Protein AF-A0A291W520-F1 (afdb_monomer)

pLDDT: mean 80.81, std 19.98, range [29.89, 98.12]

Organism: NCBI:txid67267

Solvent-accessible surface area (backbone atoms only — not comparable to full-atom values): 21651 Å² total; per-residue (Å²): 134,84,79,56,71,36,41,58,68,48,49,16,62,34,46,68,46,97,51,36,65,78,48,73,72,43,90,88,46,75,73,56,52,98,87,61,32,30,52,46,67,58,49,50,53,46,35,54,73,79,39,49,90,46,50,74,61,50,80,76,76,75,78,84,77,91,84,83,86,90,83,79,94,77,86,82,80,87,86,88,87,86,82,86,84,86,81,96,81,86,78,65,62,39,36,46,64,55,49,12,63,66,48,69,46,57,57,63,52,47,54,52,42,68,67,36,60,65,38,64,46,100,84,69,46,74,77,35,70,49,46,74,73,57,79,44,97,75,24,29,38,48,69,55,50,49,55,46,34,47,72,78,33,43,57,53,33,14,69,51,71,72,44,77,58,68,50,66,32,72,80,78,89,76,60,54,78,40,75,34,44,56,47,55,48,14,33,54,51,19,21,28,74,71,56,44,62,37,52,47,70,57,38,52,51,31,49,80,67,68,71,46,79,78,61,75,43,44,55,84,71,83,54,84,79,82,45,89,49,59,20,30,30,45,44,56,55,51,47,50,62,51,48,50,55,55,49,57,64,50,67,71,39,78,55,74,76,47,72,66,59,51,54,49,44,72,76,49,78,56,72,38,41,68,68,54,51,18,44,51,44,5,61,75,68,74,48,76,54,51,52,68,72,58,52,53,50,32,40,77,72,65,63,34,60,79,64,75,42,45,57,84,69,84,54,85,79,80,43,91,49,60,22,29,46,63,78,59,45,43,70,54,57,42,48,81,70,72,61,68,74,58,59,84,75,64,85,90,83,82,82,82,82,84,88,131

Secondary structure (DSSP, 8-state):
----EE-HHHHHHHHT-S-THHHHTSTTPPPP-TTS-EEHHHHHHHHHHH-GGGPSPPP---------------PPP-------------SSEEEHHHHHHHTT--THHHHHHHT---EE-TTS-EEEPPPPPPSBTTEEEHHHHHHHHHHH-HHHHHHHHT-----SSPPPP--TT-EEEHHHHHHHHHHHHHSSPPPHHHHHHHHHTT-SPPPSB-TT---SS--SS-EEEHHHHHHHHHHHHHHHHHHTS-PPPPHHHHHHHHH--S-EEHHHHHHHHHHHHTSSPPPHHHHHHHHHTTSSPPPSB-TT-SPSSP-SS-EE-HHHHHHHHTS--SSHHHHTTS----------

Nearest PDB structures (foldseek):
  8glv-assembly1_HM  TM=2.916E-01  e=2.076E+00  Chlamydomonas reinhardtii

Structure (mmCIF, N/CA/C/O backbone):
data_AF-A0A291W520-F1
#
_entry.id   AF-A0A291W520-F1
#
loop_
_atom_site.group_PDB
_atom_site.id
_atom_site.type_symbol
_atom_site.label_atom_id
_atom_site.label_alt_id
_atom_site.label_comp_id
_atom_site.label_asym_id
_atom_site.label_entity_id
_atom_site.label_seq_id
_atom_site.pdbx_PDB_ins_code
_atom_site.Cartn_x
_atom_site.Cartn_y
_atom_site.Cartn_z
_atom_site.occupancy
_atom_site.B_iso_or_equiv
_atom_site.auth_seq_id
_atom_site.auth_comp_id
_atom_site.auth_asym_id
_atom_site.auth_atom_id
_atom_site.pdbx_PDB_model_num
ATOM 1 N N . MET A 1 1 ? -18.492 -29.878 40.168 1.00 50.78 1 MET A N 1
ATOM 2 C CA . MET A 1 1 ? -17.731 -29.430 38.982 1.00 50.78 1 MET A CA 1
ATOM 3 C C . MET A 1 1 ? -16.745 -28.371 39.440 1.00 50.78 1 MET A C 1
ATOM 5 O O . MET A 1 1 ? -17.173 -27.315 39.887 1.00 50.78 1 MET A O 1
ATOM 9 N N . THR A 1 2 ? -15.452 -28.677 39.443 1.00 60.78 2 THR A N 1
ATOM 10 C CA . THR A 1 2 ? -14.408 -27.764 39.926 1.00 60.78 2 THR A CA 1
ATOM 11 C C . THR A 1 2 ? -14.244 -26.633 38.913 1.00 60.78 2 THR A C 1
ATOM 13 O O . THR A 1 2 ? -13.836 -26.878 37.779 1.00 60.78 2 THR A O 1
ATOM 16 N N . ARG A 1 3 ? -14.634 -25.408 39.284 1.00 82.38 3 ARG A N 1
ATOM 17 C CA . ARG A 1 3 ? -14.476 -24.224 38.429 1.00 82.38 3 ARG A CA 1
ATOM 18 C C . ARG A 1 3 ? -12.990 -23.974 38.211 1.00 82.38 3 ARG A C 1
ATOM 20 O O . ARG A 1 3 ? -12.241 -23.796 39.169 1.00 82.38 3 ARG A O 1
ATOM 27 N N . ARG A 1 4 ? -12.563 -24.013 36.953 1.00 93.06 4 ARG A N 1
ATOM 28 C CA . ARG A 1 4 ? -11.167 -23.803 36.580 1.00 93.06 4 ARG A CA 1
ATOM 29 C C . ARG A 1 4 ? -10.811 -22.331 36.790 1.00 93.06 4 ARG A C 1
ATOM 31 O O . ARG A 1 4 ? -11.518 -21.459 36.288 1.00 93.06 4 ARG A O 1
ATOM 38 N N . ARG A 1 5 ? -9.731 -22.066 37.526 1.00 95.25 5 ARG A N 1
ATOM 39 C CA . ARG A 1 5 ? -9.277 -20.712 37.875 1.00 95.25 5 ARG A CA 1
ATOM 40 C C . ARG A 1 5 ? -8.042 -20.308 37.075 1.00 95.25 5 ARG A C 1
ATOM 42 O O . ARG A 1 5 ? -7.268 -21.172 36.663 1.00 95.25 5 ARG A O 1
ATOM 49 N N . ILE A 1 6 ? -7.878 -19.009 36.841 1.00 96.06 6 ILE A N 1
ATOM 50 C CA . ILE A 1 6 ? -6.747 -18.432 36.109 1.00 96.06 6 ILE A CA 1
ATOM 51 C C . ILE A 1 6 ? -6.318 -17.114 36.745 1.00 96.06 6 ILE A C 1
ATOM 53 O O . ILE A 1 6 ? -7.158 -16.323 37.158 1.00 96.06 6 ILE A O 1
ATOM 57 N N . ASP A 1 7 ? -5.016 -16.876 36.828 1.00 96.06 7 ASP A N 1
ATOM 58 C CA . ASP A 1 7 ? -4.437 -15.628 37.320 1.00 96.06 7 ASP A CA 1
ATOM 59 C C . ASP A 1 7 ? -4.137 -14.660 36.156 1.00 96.06 7 ASP A C 1
ATOM 61 O O . ASP A 1 7 ? -4.384 -14.948 34.979 1.00 96.06 7 ASP A O 1
ATOM 65 N N . ARG A 1 8 ? -3.562 -13.487 36.454 1.00 95.19 8 ARG A N 1
ATOM 66 C CA . ARG A 1 8 ? -3.188 -12.512 35.411 1.00 95.19 8 ARG A CA 1
ATOM 67 C C . ARG A 1 8 ? -2.183 -13.084 34.410 1.00 95.19 8 ARG A C 1
ATOM 69 O O . ARG A 1 8 ? -2.282 -12.793 33.216 1.00 95.19 8 ARG A O 1
ATOM 76 N N . ALA A 1 9 ? -1.215 -13.878 34.871 1.00 93.81 9 ALA A N 1
ATOM 77 C CA . ALA A 1 9 ? -0.228 -14.496 33.990 1.00 93.81 9 ALA A CA 1
ATOM 78 C C . ALA A 1 9 ? -0.890 -15.508 33.044 1.00 93.81 9 ALA A C 1
ATOM 80 O O . ALA A 1 9 ? -0.601 -15.521 31.845 1.00 93.81 9 ALA A O 1
ATOM 81 N N . GLY A 1 10 ? -1.844 -16.282 33.552 1.00 95.38 10 GLY A N 1
ATOM 82 C CA . GLY A 1 10 ? -2.656 -17.202 32.781 1.00 95.38 10 GLY A CA 1
ATOM 83 C C . GLY A 1 10 ? -3.532 -16.488 31.753 1.00 95.38 10 GLY A C 1
ATOM 84 O O . GLY A 1 10 ? -3.528 -16.899 30.597 1.00 95.38 10 GLY A O 1
ATOM 85 N N . ILE A 1 11 ? -4.212 -15.386 32.099 1.00 94.69 11 ILE A N 1
ATOM 86 C CA . ILE A 1 11 ? -4.995 -14.583 31.134 1.00 94.69 11 ILE A CA 1
ATOM 87 C C . ILE A 1 11 ? -4.081 -14.080 30.010 1.00 94.69 11 ILE A C 1
ATOM 89 O O . ILE A 1 11 ? -4.398 -14.210 28.824 1.00 94.69 11 ILE A O 1
ATOM 93 N N . LYS A 1 12 ? -2.901 -13.564 30.375 1.00 95.38 12 LYS A N 1
ATOM 94 C CA . LYS A 1 12 ? -1.886 -13.113 29.420 1.00 95.38 12 LYS A CA 1
ATOM 95 C C . LYS A 1 12 ? -1.471 -14.229 28.459 1.00 95.38 12 LYS A C 1
ATOM 97 O O . LYS A 1 12 ? -1.464 -14.024 27.245 1.00 95.38 12 LYS A O 1
ATOM 102 N N . ALA A 1 13 ? -1.136 -15.401 28.992 1.00 93.38 13 ALA A N 1
ATOM 103 C CA . ALA A 1 13 ? -0.706 -16.550 28.203 1.00 93.38 13 ALA A CA 1
ATOM 104 C C . ALA A 1 13 ? -1.836 -17.090 27.309 1.00 93.38 13 ALA A C 1
ATOM 106 O O . ALA A 1 13 ? -1.622 -17.316 26.115 1.00 93.38 13 ALA A O 1
ATOM 107 N N . ARG A 1 14 ? -3.041 -17.229 27.872 1.00 94.50 14 ARG A N 1
ATOM 108 C CA . ARG A 1 14 ? -4.229 -17.789 27.221 1.00 94.50 14 ARG A CA 1
ATOM 1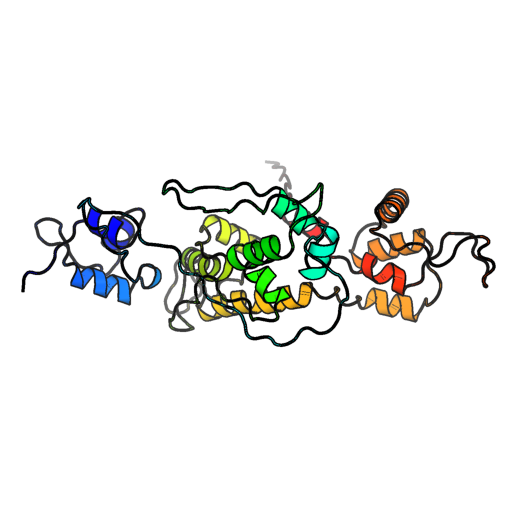09 C C . ARG A 1 14 ? -4.689 -16.949 26.034 1.00 94.50 14 ARG A C 1
ATOM 111 O O . ARG A 1 14 ? -4.958 -17.514 24.983 1.00 94.50 14 ARG A O 1
ATOM 118 N N . TYR A 1 15 ? -4.722 -15.623 26.150 1.00 93.81 15 TYR A N 1
ATOM 119 C CA . TYR A 1 15 ? -5.206 -14.754 25.064 1.00 93.81 15 TYR A CA 1
ATOM 120 C C . TYR A 1 15 ? -4.089 -14.052 24.289 1.00 93.81 15 TYR A C 1
ATOM 122 O O . TYR A 1 15 ? -4.347 -13.323 23.336 1.00 93.81 15 TYR A O 1
ATOM 130 N N . GLY A 1 16 ? -2.824 -14.272 24.659 1.00 91.06 16 GLY A N 1
ATOM 131 C CA . GLY A 1 16 ? -1.686 -13.709 23.938 1.00 91.06 16 GLY A CA 1
ATOM 132 C C . GLY A 1 16 ? -1.575 -12.189 24.019 1.00 91.06 16 GLY A C 1
ATOM 133 O O . GLY A 1 16 ? -0.997 -11.580 23.118 1.00 91.06 16 GLY A O 1
ATOM 134 N N . VAL A 1 17 ? -2.130 -11.580 25.068 1.00 92.06 17 VAL A N 1
ATOM 135 C CA . VAL A 1 17 ? -2.028 -10.137 25.312 1.00 92.06 17 VAL A CA 1
ATOM 136 C C . VAL A 1 17 ? -0.672 -9.777 25.914 1.00 92.06 17 VAL A C 1
ATOM 138 O O . VAL A 1 17 ? 0.014 -10.607 26.508 1.00 92.06 17 VAL A O 1
ATOM 141 N N . LYS A 1 18 ? -0.246 -8.520 25.760 1.00 88.56 18 LYS A N 1
ATOM 142 C CA . LYS A 1 18 ? 1.013 -8.039 26.357 1.00 88.56 18 LYS A CA 1
ATOM 143 C C . LYS A 1 18 ? 0.908 -7.935 27.884 1.00 88.56 18 LYS A C 1
ATOM 145 O O . LYS A 1 18 ? 1.872 -8.248 28.589 1.00 88.56 18 LYS A O 1
ATOM 150 N N . ASP A 1 19 ? -0.264 -7.530 28.363 1.00 90.69 19 ASP A N 1
ATOM 151 C CA . ASP A 1 19 ? -0.600 -7.308 29.767 1.00 90.69 19 ASP A CA 1
ATOM 152 C C . ASP A 1 19 ? -2.080 -7.659 29.991 1.00 90.69 19 ASP A C 1
ATOM 154 O O . ASP A 1 19 ? -2.941 -7.213 29.231 1.00 90.69 19 ASP A O 1
ATOM 158 N N . ALA A 1 20 ? -2.376 -8.451 31.025 1.00 91.38 20 ALA A N 1
ATOM 159 C CA . ALA A 1 20 ? -3.745 -8.805 31.399 1.00 91.38 20 ALA A CA 1
ATOM 160 C C . ALA A 1 20 ? -4.551 -7.594 31.898 1.00 91.38 20 ALA A C 1
ATOM 162 O O . ALA A 1 20 ? -5.776 -7.597 31.801 1.00 91.38 20 ALA A O 1
ATOM 163 N N . SER A 1 21 ? -3.879 -6.525 32.343 1.00 89.06 21 SER A N 1
ATOM 164 C CA . SER A 1 21 ? -4.522 -5.262 32.729 1.00 89.06 21 SER A CA 1
ATOM 165 C C . SER A 1 21 ? -5.318 -4.629 31.586 1.00 89.06 21 SER A C 1
ATOM 167 O O . SER A 1 21 ? -6.262 -3.885 31.845 1.00 89.06 21 SER A O 1
ATOM 169 N N . ALA A 1 22 ? -4.977 -4.952 30.330 1.00 83.06 22 ALA A N 1
ATOM 170 C CA . ALA A 1 22 ? -5.739 -4.540 29.152 1.00 83.06 22 ALA A CA 1
ATOM 171 C C . ALA A 1 22 ? -7.168 -5.106 29.142 1.00 83.06 22 ALA A C 1
ATOM 173 O O . ALA A 1 22 ? -8.028 -4.557 28.462 1.00 83.06 22 ALA A O 1
ATOM 174 N N . PHE A 1 23 ? -7.414 -6.197 29.872 1.00 92.00 23 PHE A N 1
ATOM 175 C CA . PHE A 1 23 ? -8.735 -6.795 30.043 1.00 92.00 23 PHE A CA 1
ATOM 176 C C . PHE A 1 23 ? -9.322 -6.454 31.411 1.00 92.00 23 PHE A C 1
ATOM 178 O O . PHE A 1 23 ? -10.430 -5.938 31.481 1.00 92.00 23 PHE A O 1
ATOM 185 N N . THR A 1 24 ? -8.563 -6.655 32.493 1.00 92.06 24 THR A N 1
ATOM 186 C CA . THR A 1 24 ? -9.103 -6.584 33.863 1.00 92.06 24 THR A CA 1
ATOM 187 C C . THR A 1 24 ? -9.539 -5.187 34.312 1.00 92.06 24 THR A C 1
ATOM 189 O O . THR A 1 24 ? -10.145 -5.061 35.368 1.00 92.06 24 THR A O 1
ATOM 192 N N . ARG A 1 25 ? -9.189 -4.129 33.570 1.00 89.06 25 ARG A N 1
ATOM 193 C CA . ARG A 1 25 ? -9.607 -2.742 33.854 1.00 89.06 25 ARG A CA 1
ATOM 194 C C . ARG A 1 25 ? -10.809 -2.285 33.028 1.00 89.06 25 ARG A C 1
ATOM 196 O O . ARG A 1 25 ? -11.257 -1.156 33.197 1.00 89.06 25 ARG A O 1
ATOM 203 N N . LEU A 1 26 ? -11.286 -3.114 32.103 1.00 87.50 26 LEU A N 1
ATOM 204 C CA . LEU A 1 26 ? -12.402 -2.758 31.238 1.00 87.50 26 LEU A CA 1
ATOM 205 C C . LEU A 1 26 ? -13.736 -2.938 31.961 1.00 87.50 26 LEU A C 1
ATOM 207 O O . LEU A 1 26 ? -13.893 -3.807 32.819 1.00 87.50 26 LEU A O 1
ATOM 211 N N . VAL A 1 27 ? -14.706 -2.113 31.568 1.00 80.38 27 VAL A N 1
ATOM 212 C CA . VAL A 1 27 ? -16.075 -2.177 32.084 1.00 80.38 27 VAL A CA 1
ATOM 213 C C . VAL A 1 27 ? -16.643 -3.579 31.841 1.00 80.38 27 VAL A C 1
ATOM 215 O O . VAL A 1 27 ? -16.470 -4.157 30.765 1.00 80.38 27 VAL A O 1
ATOM 218 N N . ASN A 1 28 ? -17.314 -4.124 32.857 1.00 90.25 28 ASN A N 1
ATOM 219 C CA . ASN A 1 28 ? -17.926 -5.457 32.865 1.00 90.25 28 ASN A CA 1
ATOM 220 C C . ASN A 1 28 ? -16.955 -6.643 32.760 1.00 90.25 28 ASN A C 1
ATOM 222 O O . ASN A 1 28 ? -17.416 -7.766 32.551 1.00 90.25 28 ASN A O 1
ATOM 226 N N . PHE A 1 29 ? -15.638 -6.444 32.894 1.00 93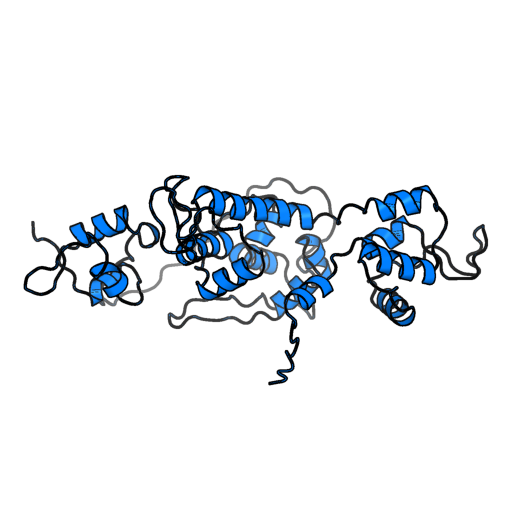.50 29 PHE A N 1
ATOM 227 C CA . PHE A 1 29 ? -14.737 -7.587 33.043 1.00 93.50 29 PHE A CA 1
ATOM 228 C C . PHE A 1 29 ? -15.084 -8.359 34.334 1.00 93.50 29 PHE A C 1
ATOM 230 O O . PHE A 1 29 ? -15.340 -7.713 35.354 1.00 93.50 29 PHE A O 1
ATOM 237 N N . PRO A 1 30 ? -15.109 -9.709 34.326 1.00 95.31 30 PRO A N 1
ATOM 238 C CA . PRO A 1 30 ? -15.451 -10.492 35.510 1.00 95.31 30 PRO A CA 1
ATOM 239 C C . PRO A 1 30 ? -14.596 -10.107 36.723 1.00 95.31 30 PRO A C 1
ATOM 241 O O . PRO A 1 30 ? -13.375 -9.964 36.614 1.00 95.31 30 PRO A O 1
ATOM 244 N N . ALA A 1 31 ? -15.230 -9.955 37.885 1.00 92.69 31 ALA A N 1
ATOM 245 C CA . ALA A 1 31 ? -14.508 -9.719 39.130 1.00 92.69 31 ALA A CA 1
ATOM 246 C C . ALA A 1 31 ? -13.626 -10.931 39.468 1.00 92.69 31 ALA A C 1
ATOM 248 O O . ALA A 1 31 ? -14.012 -12.077 39.218 1.00 92.69 31 ALA A O 1
ATOM 249 N N . SER A 1 32 ? -12.438 -10.677 40.020 1.00 94.38 32 SER A N 1
ATOM 250 C CA . SER A 1 32 ? -11.643 -11.746 40.624 1.00 94.38 32 SER A CA 1
ATOM 251 C C . SER A 1 32 ? -12.284 -12.198 41.933 1.00 94.38 32 SER A C 1
ATOM 253 O O . SER A 1 32 ? -13.014 -11.435 42.568 1.00 94.38 32 SER A O 1
ATOM 255 N N . ASP A 1 33 ? -11.988 -13.422 42.349 1.00 91.81 33 ASP A N 1
ATOM 256 C CA . ASP A 1 33 ? -12.233 -13.867 43.718 1.00 91.81 33 ASP A CA 1
ATOM 257 C C . ASP A 1 33 ? -11.231 -13.240 44.711 1.00 91.81 33 ASP A C 1
ATOM 259 O O . ASP A 1 33 ? -10.396 -12.405 44.341 1.00 91.81 33 ASP A O 1
ATOM 263 N N . GLU A 1 34 ? -11.359 -13.612 45.988 1.00 86.69 34 GLU A N 1
ATOM 264 C CA . GLU A 1 34 ? -10.536 -13.103 47.096 1.00 86.69 34 GLU A CA 1
ATOM 265 C C . GLU A 1 34 ? -9.041 -13.413 46.916 1.00 86.69 34 GLU A C 1
ATOM 267 O O . GLU A 1 34 ? -8.196 -12.626 47.340 1.00 86.69 34 GLU A O 1
ATOM 272 N N . ASP A 1 35 ? -8.711 -14.493 46.201 1.00 89.31 35 ASP A N 1
ATOM 273 C CA . ASP A 1 35 ? -7.336 -14.900 45.895 1.00 89.31 35 ASP A CA 1
ATOM 274 C C . ASP A 1 35 ? -6.755 -14.164 44.670 1.00 89.31 35 ASP A C 1
ATOM 276 O O . ASP A 1 35 ? -5.621 -14.414 44.249 1.00 89.31 35 ASP A O 1
ATOM 280 N N . GLY A 1 36 ? -7.522 -13.252 44.060 1.00 91.50 36 GLY A N 1
ATOM 281 C CA . GLY A 1 36 ? -7.119 -12.541 42.848 1.00 91.50 36 GLY A CA 1
ATOM 282 C C . GLY A 1 36 ? -7.131 -13.422 41.594 1.00 91.50 36 GLY A C 1
ATOM 283 O O . GLY A 1 36 ? -6.449 -13.098 40.615 1.00 91.50 36 GLY A O 1
ATOM 284 N N . LEU A 1 37 ? -7.886 -14.523 41.610 1.00 95.75 37 LEU A N 1
ATOM 285 C CA . LEU A 1 37 ? -8.069 -15.437 40.489 1.00 95.75 37 LEU A CA 1
ATOM 286 C C . LEU A 1 37 ? -9.417 -15.192 39.803 1.00 95.75 37 LEU A C 1
ATOM 288 O O . LEU A 1 37 ? -10.392 -14.727 40.390 1.00 95.75 37 LEU A O 1
ATOM 292 N N . TRP A 1 38 ? -9.493 -15.527 38.520 1.00 96.56 38 TRP A N 1
ATOM 293 C CA . TRP A 1 38 ? -10.715 -15.436 37.728 1.00 96.56 38 TRP A CA 1
ATOM 294 C C . TRP A 1 38 ? -11.229 -16.818 37.356 1.00 96.56 38 TRP A C 1
ATOM 296 O O . TRP A 1 38 ? -10.457 -17.753 37.144 1.00 96.56 38 TRP A O 1
ATOM 306 N N . ASP A 1 39 ? -12.548 -16.951 37.237 1.00 96.12 39 ASP A N 1
ATOM 307 C CA . ASP A 1 39 ? -13.153 -18.130 36.620 1.00 96.12 39 ASP A CA 1
ATOM 308 C C . ASP A 1 39 ? -12.869 -18.129 35.110 1.00 96.12 39 ASP A C 1
ATOM 310 O O . ASP A 1 39 ? -13.251 -17.199 34.396 1.00 96.12 39 ASP A O 1
ATOM 314 N N . VAL A 1 40 ? -12.210 -19.180 34.611 1.00 95.88 40 VAL A N 1
ATOM 315 C CA . VAL A 1 40 ? -11.827 -19.296 33.192 1.00 95.88 40 VAL A CA 1
ATOM 316 C C . VAL A 1 40 ? -13.039 -19.211 32.272 1.00 95.88 40 VAL A C 1
ATOM 318 O O . VAL A 1 40 ? -12.954 -18.592 31.219 1.00 95.88 40 VAL A O 1
ATOM 321 N N . THR A 1 41 ? -14.168 -19.791 32.671 1.00 95.44 41 THR A N 1
ATOM 322 C CA . THR A 1 41 ? -15.398 -19.823 31.871 1.00 95.44 41 THR A CA 1
ATOM 323 C C . THR A 1 41 ? -15.987 -18.426 31.730 1.00 95.44 41 THR A C 1
ATOM 325 O O . THR A 1 41 ? -16.427 -18.048 30.648 1.00 95.44 41 THR A O 1
ATOM 328 N N . GLN A 1 42 ? -15.974 -17.641 32.811 1.00 95.94 42 GLN A N 1
ATOM 329 C CA . GLN A 1 42 ? -16.464 -16.261 32.786 1.00 95.94 42 GLN A CA 1
ATOM 330 C C . GLN A 1 42 ? -15.553 -15.358 31.955 1.00 95.94 42 GLN A C 1
ATOM 332 O O . GLN A 1 42 ? -16.049 -14.534 31.188 1.00 95.94 42 GLN A O 1
ATOM 337 N N . VAL A 1 43 ? -14.232 -15.530 32.067 1.00 96.31 43 VAL A N 1
ATOM 338 C CA . VAL A 1 43 ? -13.276 -14.777 31.245 1.00 96.31 43 VAL A CA 1
ATOM 339 C C . VAL A 1 43 ? -13.394 -15.177 29.774 1.00 96.31 43 VAL A C 1
ATOM 341 O O . VAL A 1 43 ? -13.435 -14.292 28.928 1.00 96.31 43 VAL A O 1
ATOM 344 N N . ASP A 1 44 ? -13.526 -16.469 29.458 1.00 95.81 44 ASP A N 1
ATOM 345 C CA . ASP A 1 44 ? -13.734 -16.958 28.089 1.00 95.81 44 ASP A CA 1
ATOM 346 C C . ASP A 1 44 ? -15.023 -16.380 27.485 1.00 95.81 44 ASP A C 1
ATOM 348 O O . ASP A 1 44 ? -14.981 -15.828 26.387 1.00 95.81 44 ASP A O 1
ATOM 352 N N . ALA A 1 45 ? -16.143 -16.429 28.215 1.00 94.44 45 ALA A N 1
ATOM 353 C CA . ALA A 1 45 ? -17.414 -15.861 27.766 1.00 94.44 45 ALA A CA 1
ATOM 354 C C . ALA A 1 45 ? -17.318 -14.344 27.538 1.00 94.44 45 ALA A C 1
ATOM 356 O O . ALA A 1 45 ? -17.792 -13.833 26.522 1.00 94.44 45 ALA A O 1
ATOM 357 N N . TRP A 1 46 ? -16.660 -13.620 28.450 1.00 96.12 46 TRP A N 1
ATOM 358 C CA . TRP A 1 46 ? -16.446 -12.185 28.298 1.00 96.12 46 TRP A CA 1
ATOM 359 C C . TRP A 1 46 ? -15.539 -11.868 27.103 1.00 96.12 46 TRP A C 1
ATOM 361 O O . TRP A 1 46 ? -15.860 -10.976 26.322 1.00 96.12 46 TRP A O 1
ATOM 371 N N . VAL A 1 47 ? -14.440 -12.606 26.905 1.00 95.94 47 VAL A N 1
ATOM 372 C CA . VAL A 1 47 ? -13.542 -12.402 25.756 1.00 95.94 47 VAL A CA 1
ATOM 373 C C . VAL A 1 47 ? -14.267 -12.718 24.452 1.00 95.94 47 VAL A C 1
ATOM 375 O O . VAL A 1 47 ? -14.147 -11.957 23.497 1.00 95.94 47 VAL A O 1
ATOM 378 N N . GLN A 1 48 ? -15.065 -13.782 24.409 1.00 93.00 48 GLN A N 1
ATOM 379 C CA . GLN A 1 48 ? -15.854 -14.131 23.232 1.00 93.00 48 GLN A CA 1
ATOM 380 C C . GLN A 1 48 ? -16.871 -13.035 22.874 1.00 93.00 48 GLN A C 1
ATOM 382 O O . GLN A 1 48 ? -17.025 -12.719 21.697 1.00 93.00 48 GLN A O 1
ATOM 387 N N . ALA A 1 49 ? -17.528 -12.435 23.873 1.00 88.25 49 ALA A N 1
ATOM 388 C CA . ALA A 1 49 ? -18.529 -11.390 23.661 1.00 88.25 49 ALA A CA 1
ATOM 389 C C . ALA A 1 49 ? -17.918 -10.007 23.364 1.00 88.25 49 ALA A C 1
ATOM 391 O O . ALA A 1 49 ? -18.355 -9.319 22.448 1.00 88.25 49 ALA A O 1
ATOM 392 N N . MET A 1 50 ? -16.907 -9.593 24.132 1.00 89.12 50 MET A N 1
ATOM 393 C CA . MET A 1 50 ? -16.407 -8.210 24.149 1.00 89.12 50 MET A CA 1
ATOM 394 C C . MET A 1 50 ? -15.084 -8.026 23.399 1.00 89.12 50 MET A C 1
ATOM 396 O O . MET A 1 50 ? -14.685 -6.896 23.099 1.00 89.12 50 MET A O 1
ATOM 400 N N . ARG A 1 51 ? -14.350 -9.114 23.146 1.00 91.56 51 ARG A N 1
ATOM 401 C CA . ARG A 1 51 ? -12.991 -9.105 22.583 1.00 91.56 51 ARG A CA 1
ATOM 402 C C . ARG A 1 51 ? -12.760 -10.278 21.605 1.00 91.56 51 ARG A C 1
ATOM 404 O O . ARG A 1 51 ? -11.754 -10.987 21.729 1.00 91.56 51 ARG A O 1
ATOM 411 N N . PRO A 1 52 ? -13.639 -10.479 20.600 1.00 89.38 52 PRO A N 1
ATOM 412 C CA . PRO A 1 52 ? -13.611 -11.654 19.725 1.00 89.38 52 PRO A CA 1
ATOM 413 C C . PRO A 1 52 ? -12.308 -11.803 18.922 1.00 89.38 52 PRO A C 1
ATOM 415 O O . PRO A 1 52 ? -11.959 -12.906 18.517 1.00 89.38 52 PRO A O 1
ATOM 418 N N . GLN A 1 53 ? -11.531 -10.732 18.733 1.00 84.19 53 GLN A N 1
ATOM 419 C CA . GLN A 1 53 ? -10.214 -10.782 18.088 1.00 84.19 53 GLN A CA 1
ATOM 420 C C . GLN A 1 53 ? -9.152 -11.567 18.881 1.00 84.19 53 GLN A C 1
ATOM 422 O O . GLN A 1 53 ? -8.118 -11.926 18.318 1.00 84.19 53 GLN A O 1
ATOM 427 N N . PHE A 1 54 ? -9.384 -11.815 20.174 1.00 89.12 54 PHE A N 1
ATOM 428 C CA . PHE A 1 54 ? -8.534 -12.652 21.027 1.00 89.12 54 PHE A CA 1
ATOM 429 C C . PHE A 1 54 ? -9.095 -14.071 21.211 1.00 89.12 54 PHE A C 1
ATOM 431 O O . PHE A 1 54 ? -8.542 -14.858 21.981 1.00 89.12 54 PHE A O 1
ATOM 438 N N . TRP A 1 55 ? -10.179 -14.398 20.501 1.00 89.31 55 TRP A N 1
ATOM 439 C CA . TRP A 1 55 ? -10.793 -15.718 20.460 1.00 89.31 55 TRP A CA 1
ATOM 440 C C . TRP A 1 55 ? -10.400 -16.466 19.169 1.00 89.31 55 TRP A C 1
ATOM 442 O O . TRP A 1 55 ? -10.313 -15.838 18.111 1.00 89.31 55 TRP A O 1
ATOM 452 N N . PRO A 1 56 ? -10.198 -17.800 19.192 1.00 90.38 56 PRO A N 1
ATOM 453 C CA . PRO A 1 56 ? -10.189 -18.695 20.354 1.00 90.38 56 PRO A CA 1
ATOM 454 C C . PRO A 1 56 ? -8.933 -18.525 21.230 1.00 90.38 56 PRO A C 1
ATOM 456 O O . PRO A 1 56 ? -7.912 -18.027 20.747 1.00 90.38 56 PRO A O 1
ATOM 459 N N . PRO A 1 57 ? -8.971 -18.958 22.507 1.00 89.56 57 PRO A N 1
ATOM 460 C CA . PRO A 1 57 ? -7.798 -18.928 23.369 1.00 89.56 57 PRO A CA 1
ATOM 461 C C . PRO A 1 57 ? -6.678 -19.774 22.761 1.00 89.56 57 PRO A C 1
ATOM 463 O O . PRO A 1 57 ? -6.914 -20.797 22.109 1.00 89.56 57 PRO A O 1
ATOM 466 N N . ARG A 1 58 ? -5.431 -19.359 22.987 1.00 87.94 58 ARG A N 1
ATOM 467 C CA . ARG A 1 58 ? -4.260 -20.126 22.573 1.00 87.94 58 ARG A CA 1
ATOM 468 C C . ARG A 1 58 ? -4.311 -21.509 23.224 1.00 87.94 58 ARG A C 1
ATOM 470 O O . ARG A 1 58 ? -4.635 -21.597 24.412 1.00 87.94 58 ARG A O 1
ATOM 477 N N . PRO A 1 59 ? -3.965 -22.573 22.477 1.00 79.00 59 PRO A N 1
ATOM 478 C CA . PRO A 1 59 ? -3.833 -23.894 23.060 1.00 79.00 59 PRO A CA 1
ATOM 479 C C . PRO A 1 59 ? -2.829 -23.799 24.201 1.00 79.00 59 PRO A C 1
ATOM 481 O O . PRO A 1 59 ? -1.711 -23.308 24.028 1.00 79.00 59 PRO A O 1
ATOM 484 N N . GLU A 1 60 ? -3.281 -24.202 25.380 1.00 66.44 60 GLU A N 1
ATOM 485 C CA . GLU A 1 60 ? -2.463 -24.242 26.574 1.00 66.44 60 GLU A CA 1
ATOM 486 C C . GLU A 1 60 ? -1.284 -25.160 26.276 1.00 66.44 60 GLU A C 1
ATOM 488 O O . GLU A 1 60 ? -1.466 -26.343 25.985 1.00 66.44 60 GLU A O 1
ATOM 493 N N . ALA A 1 61 ? -0.082 -24.587 26.230 1.00 52.88 61 ALA A N 1
ATOM 494 C CA . ALA A 1 61 ? 1.119 -25.373 26.040 1.00 52.88 61 ALA A CA 1
ATOM 495 C C . ALA A 1 61 ? 1.187 -26.336 27.223 1.00 52.88 61 ALA A C 1
ATOM 497 O O . ALA A 1 61 ? 1.436 -25.905 28.348 1.00 52.88 61 ALA A O 1
ATOM 498 N N . ALA A 1 62 ? 0.884 -27.611 26.967 1.00 39.53 62 ALA A N 1
ATOM 499 C CA . ALA A 1 62 ? 0.974 -28.663 27.960 1.00 39.53 62 ALA A CA 1
ATOM 500 C C . ALA A 1 62 ? 2.356 -28.561 28.605 1.00 39.53 62 ALA A C 1
ATOM 502 O O . ALA A 1 62 ? 3.379 -28.684 27.924 1.00 39.53 62 ALA A O 1
ATOM 503 N N . ALA A 1 63 ? 2.375 -28.243 29.897 1.00 36.34 63 ALA A N 1
ATOM 504 C CA . ALA A 1 63 ? 3.597 -28.225 30.669 1.00 36.34 63 ALA A CA 1
ATOM 505 C C . ALA A 1 6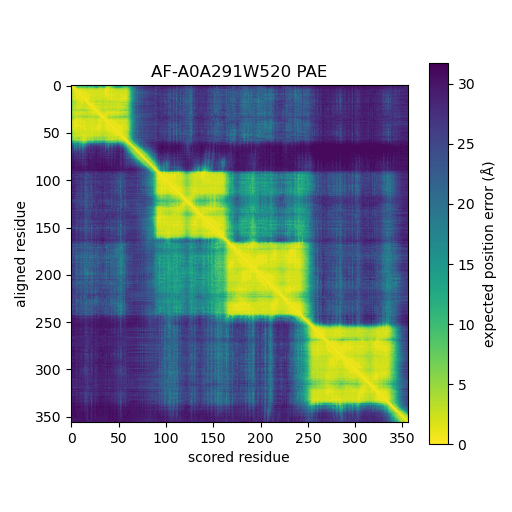3 ? 4.280 -29.590 30.496 1.00 36.34 63 ALA A C 1
ATOM 507 O O . ALA A 1 63 ? 3.667 -30.629 30.725 1.00 36.34 63 ALA A O 1
ATOM 508 N N . ALA A 1 64 ? 5.510 -29.537 29.987 1.00 41.19 64 ALA A N 1
ATOM 509 C CA . ALA A 1 64 ? 6.488 -30.604 29.823 1.00 41.19 64 ALA A CA 1
ATOM 510 C C . ALA A 1 64 ? 6.021 -32.040 30.147 1.00 41.19 64 ALA A C 1
ATOM 512 O O . ALA A 1 64 ? 6.011 -32.481 31.293 1.00 41.19 64 ALA A O 1
ATOM 513 N N . SER A 1 65 ? 5.799 -32.829 29.101 1.00 32.66 65 SER A N 1
ATOM 514 C CA . SER A 1 65 ? 6.151 -34.248 29.124 1.00 32.66 65 SER A CA 1
ATOM 515 C C . SER A 1 65 ? 6.899 -34.571 27.841 1.00 32.66 65 SER A C 1
ATOM 517 O O . SER A 1 65 ? 6.343 -34.589 26.745 1.00 32.66 65 SER A O 1
ATOM 519 N N . ALA A 1 66 ? 8.208 -34.750 27.993 1.00 37.47 66 ALA A N 1
ATOM 520 C CA . ALA A 1 66 ? 9.050 -35.370 26.993 1.00 37.47 66 ALA A CA 1
ATOM 521 C C . ALA A 1 66 ? 8.624 -36.835 26.827 1.00 37.47 66 ALA A C 1
ATOM 523 O O . ALA A 1 66 ? 8.432 -37.524 27.826 1.00 37.47 66 ALA A O 1
ATOM 524 N N . THR A 1 67 ? 8.497 -37.307 25.583 1.00 31.44 67 THR A N 1
ATOM 525 C CA . THR A 1 67 ? 9.248 -38.440 24.992 1.00 31.44 67 THR A CA 1
ATOM 526 C C . THR A 1 67 ? 8.610 -38.845 23.647 1.00 31.44 67 THR A C 1
ATOM 528 O O . THR A 1 67 ? 7.392 -38.873 23.519 1.00 31.44 67 THR A O 1
ATOM 531 N N . ALA A 1 68 ? 9.474 -39.210 22.687 1.00 30.94 68 ALA A N 1
ATOM 532 C CA . ALA A 1 68 ? 9.241 -39.986 21.453 1.00 30.94 68 ALA A CA 1
ATOM 533 C C . ALA A 1 68 ? 8.901 -39.260 20.123 1.00 30.94 68 ALA A C 1
ATOM 535 O O . ALA A 1 68 ? 7.751 -39.057 19.760 1.00 30.94 68 ALA A O 1
ATOM 536 N N . ALA A 1 69 ? 9.982 -38.963 19.383 1.00 32.41 69 ALA A N 1
ATOM 537 C CA . ALA A 1 69 ? 10.398 -39.552 18.090 1.00 32.41 69 ALA A CA 1
ATOM 538 C C . ALA A 1 69 ? 9.492 -39.511 16.820 1.00 32.41 69 ALA A C 1
ATOM 540 O O . ALA A 1 69 ? 8.269 -39.511 16.894 1.00 32.41 69 ALA A O 1
ATOM 541 N N . PRO A 1 70 ? 10.107 -39.483 15.611 1.00 35.88 70 PRO A N 1
ATOM 542 C CA . PRO A 1 70 ? 9.506 -38.939 14.393 1.00 35.88 70 PRO A CA 1
ATOM 543 C C . PRO A 1 70 ? 8.931 -40.014 13.457 1.00 35.88 70 PRO A C 1
ATOM 545 O O . PRO A 1 70 ? 9.556 -41.048 13.229 1.00 35.88 70 PRO A O 1
ATOM 548 N N . VAL A 1 71 ? 7.794 -39.728 12.811 1.00 32.62 71 VAL A N 1
ATOM 549 C CA . VAL A 1 71 ? 7.226 -40.595 11.765 1.00 32.62 71 VAL A CA 1
ATOM 550 C C . VAL A 1 71 ? 7.132 -39.868 10.422 1.00 32.62 71 VAL A C 1
ATOM 552 O O . VAL A 1 71 ? 6.385 -38.915 10.234 1.00 32.62 71 VAL A O 1
ATOM 555 N N . ALA A 1 72 ? 7.966 -40.377 9.517 1.00 33.28 72 ALA A N 1
ATOM 556 C CA . ALA A 1 72 ? 7.786 -40.622 8.089 1.00 33.28 72 ALA A CA 1
ATOM 557 C C . ALA A 1 72 ? 7.062 -39.601 7.185 1.00 33.28 72 ALA A C 1
ATOM 559 O O . ALA A 1 72 ? 5.869 -39.326 7.258 1.00 33.28 72 ALA A O 1
ATOM 560 N N . LYS A 1 73 ? 7.833 -39.205 6.166 1.00 37.56 73 LYS A N 1
ATOM 561 C CA . LYS A 1 73 ? 7.424 -38.664 4.867 1.00 37.56 73 LYS A CA 1
ATOM 562 C C . LYS A 1 73 ? 6.249 -39.445 4.257 1.00 37.56 73 LYS A C 1
ATOM 564 O O . LYS A 1 73 ? 6.406 -40.616 3.922 1.00 37.56 73 LYS A O 1
ATOM 569 N N . ALA A 1 74 ? 5.163 -38.747 3.933 1.00 33.28 74 ALA A N 1
ATOM 570 C CA . ALA A 1 74 ? 4.174 -39.204 2.960 1.00 33.28 74 ALA A CA 1
ATOM 571 C C . ALA A 1 74 ? 3.982 -38.139 1.867 1.00 33.28 74 ALA A C 1
ATOM 573 O O . ALA A 1 74 ? 3.551 -37.016 2.118 1.00 33.28 74 ALA A O 1
ATOM 574 N N . LYS A 1 75 ? 4.352 -38.504 0.633 1.00 35.19 75 LYS A N 1
ATOM 575 C CA . LYS A 1 75 ? 4.015 -37.783 -0.604 1.00 35.19 75 LYS A CA 1
ATOM 576 C C . LYS A 1 75 ? 2.509 -37.904 -0.869 1.00 35.19 75 LYS A C 1
ATOM 578 O O . LYS A 1 75 ? 2.017 -39.030 -0.841 1.00 35.19 75 LYS A O 1
ATOM 583 N N . PRO A 1 76 ? 1.840 -36.850 -1.360 1.00 34.88 76 PRO A N 1
ATOM 584 C CA . PRO A 1 76 ? 0.682 -37.020 -2.221 1.00 34.88 76 PRO A CA 1
ATOM 585 C C . PRO A 1 76 ? 1.063 -36.874 -3.700 1.00 34.88 76 PRO A C 1
ATOM 587 O O . PRO A 1 76 ? 1.855 -36.020 -4.109 1.00 34.88 76 PRO A O 1
ATOM 590 N N . LYS A 1 77 ? 0.480 -37.780 -4.485 1.00 34.22 77 LYS A N 1
ATOM 591 C CA . LYS A 1 77 ? 0.469 -37.875 -5.948 1.00 34.22 77 LYS A CA 1
ATOM 592 C C . LYS A 1 77 ? -0.210 -36.649 -6.596 1.00 34.22 77 LYS A C 1
ATOM 594 O O . LYS A 1 77 ? -1.100 -36.044 -6.013 1.00 34.22 77 LYS A O 1
ATOM 599 N N . LYS A 1 78 ? 0.218 -36.369 -7.839 1.00 33.41 78 LYS A N 1
ATOM 600 C CA . LYS A 1 78 ? -0.474 -35.660 -8.948 1.00 33.41 78 LYS A CA 1
ATOM 601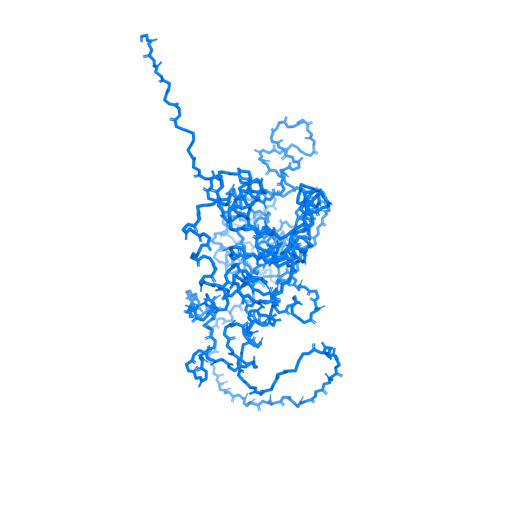 C C . LYS A 1 78 ? -2.005 -35.833 -8.927 1.00 33.41 78 LYS A C 1
ATOM 603 O O . LYS A 1 78 ? -2.462 -36.883 -8.505 1.00 33.41 78 LYS A O 1
ATOM 608 N N . ALA A 1 79 ? -2.846 -35.030 -9.569 1.00 29.89 79 ALA A N 1
ATOM 609 C CA . ALA A 1 79 ? -2.839 -33.719 -10.223 1.00 29.89 79 ALA A CA 1
ATOM 610 C C . ALA A 1 79 ? -4.271 -33.590 -10.786 1.00 29.89 79 ALA A C 1
ATOM 612 O O . ALA A 1 79 ? -4.805 -34.589 -11.266 1.00 29.89 79 ALA A O 1
ATOM 613 N N . ALA A 1 80 ? -4.865 -32.400 -10.798 1.00 32.75 80 ALA A N 1
ATOM 614 C CA . ALA A 1 80 ? -5.973 -32.100 -11.701 1.00 32.75 80 ALA A CA 1
ATOM 615 C C . ALA A 1 80 ? -5.773 -30.693 -12.269 1.00 32.75 80 ALA A C 1
ATOM 617 O O . ALA A 1 80 ? -5.432 -29.754 -11.553 1.00 32.75 80 ALA A O 1
ATOM 618 N N . THR A 1 81 ? -5.894 -30.619 -13.588 1.00 30.92 81 THR A N 1
ATOM 619 C CA . THR A 1 81 ? -5.470 -29.538 -14.475 1.00 30.92 81 THR A CA 1
ATOM 620 C C . THR A 1 81 ? -6.703 -28.853 -15.054 1.00 30.92 81 THR A C 1
ATOM 622 O O . THR A 1 81 ? -7.560 -29.553 -15.579 1.00 30.92 81 THR A O 1
ATOM 625 N N . ALA A 1 82 ? -6.745 -27.519 -15.048 1.00 34.44 82 ALA A N 1
ATOM 626 C CA . ALA A 1 82 ? -7.388 -26.651 -16.051 1.00 34.44 82 ALA A CA 1
ATOM 627 C C . ALA A 1 82 ? -7.113 -25.186 -15.657 1.00 34.44 82 ALA A C 1
ATOM 629 O O . ALA A 1 82 ? -7.138 -24.880 -14.475 1.00 34.44 82 ALA A O 1
ATOM 630 N N . LYS A 1 83 ? -6.854 -24.211 -16.529 1.00 32.66 83 LYS A N 1
ATOM 631 C CA . LYS A 1 83 ? -6.539 -24.141 -17.965 1.00 32.66 83 LYS A CA 1
ATOM 632 C C . LYS A 1 83 ? -5.896 -22.754 -18.131 1.00 32.66 83 LYS A C 1
ATOM 634 O O . LYS A 1 83 ? -6.515 -21.763 -17.759 1.00 32.66 83 LYS A O 1
ATOM 639 N N . SER A 1 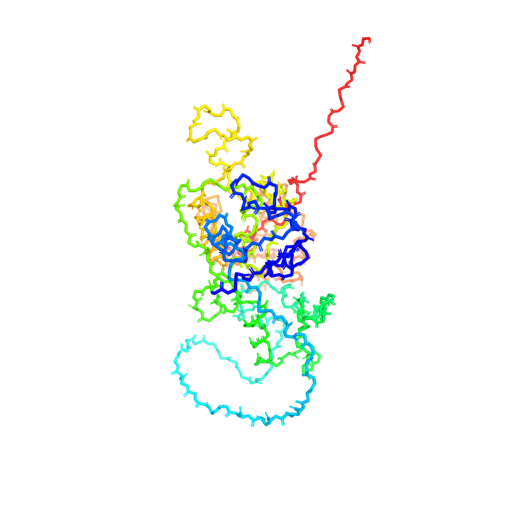84 ? -4.669 -22.680 -18.640 1.00 33.47 84 SER A N 1
ATOM 640 C CA . SER A 1 84 ? -4.010 -21.415 -18.974 1.00 33.47 84 SER A CA 1
ATOM 641 C C . SER A 1 84 ? -4.215 -21.091 -20.452 1.00 33.47 84 SER A C 1
ATOM 643 O O . SER A 1 84 ? -4.043 -21.946 -21.321 1.00 33.47 84 SER A O 1
ATOM 645 N N . SER A 1 85 ? -4.555 -19.838 -20.740 1.00 35.50 85 SER A N 1
ATOM 646 C CA . SER A 1 85 ? -4.457 -19.252 -22.072 1.00 35.50 85 SER A CA 1
ATOM 647 C C . SER A 1 85 ? -3.112 -18.532 -22.215 1.00 35.50 85 SER A C 1
ATOM 649 O O . SER A 1 85 ? -2.875 -17.518 -21.566 1.00 35.50 85 SER A O 1
ATOM 651 N N . GLY A 1 86 ? -2.247 -19.085 -23.069 1.00 35.53 86 GLY A N 1
ATOM 652 C CA . GLY A 1 86 ? -1.346 -18.352 -23.967 1.00 35.53 86 GLY A CA 1
ATOM 653 C C . GLY A 1 86 ? -0.263 -17.434 -23.386 1.00 35.53 86 GLY A C 1
ATOM 654 O O . GLY A 1 86 ? -0.435 -16.224 -23.378 1.00 35.53 86 GLY A O 1
ATOM 655 N N . ALA A 1 87 ? 0.914 -17.991 -23.083 1.00 35.88 87 ALA A N 1
ATOM 656 C CA . ALA A 1 87 ? 2.210 -17.401 -23.454 1.00 35.88 87 ALA A CA 1
ATOM 657 C C . ALA A 1 87 ? 3.306 -18.481 -23.381 1.00 35.88 87 ALA A C 1
ATOM 659 O O . ALA A 1 87 ? 3.386 -19.258 -22.431 1.00 35.88 87 ALA A O 1
ATOM 660 N N . LYS A 1 88 ? 4.110 -18.569 -24.437 1.00 45.81 88 LYS A N 1
ATOM 661 C CA . LYS A 1 88 ? 5.022 -19.667 -24.771 1.00 45.81 88 LYS A CA 1
ATOM 662 C C . LYS A 1 88 ? 6.418 -19.402 -24.174 1.00 45.81 88 LYS A C 1
ATOM 664 O O . LYS A 1 88 ? 7.191 -18.683 -24.792 1.00 45.81 88 LYS A O 1
ATOM 669 N N . THR A 1 89 ? 6.764 -20.017 -23.035 1.00 40.19 89 THR A N 1
ATOM 670 C CA . THR A 1 89 ? 8.167 -20.159 -22.570 1.00 40.19 89 THR A CA 1
ATOM 671 C C . THR A 1 89 ? 8.346 -21.459 -21.769 1.00 40.19 89 THR A C 1
ATOM 673 O O . THR A 1 89 ? 7.546 -21.765 -20.888 1.00 40.19 89 THR A O 1
ATOM 676 N N . ALA A 1 90 ? 9.398 -22.233 -22.049 1.00 44.59 90 ALA A N 1
ATOM 677 C CA . ALA A 1 90 ? 9.798 -23.449 -21.321 1.00 44.59 90 ALA A CA 1
ATOM 678 C C . ALA A 1 90 ? 11.314 -23.402 -21.011 1.00 44.59 90 ALA A C 1
ATOM 680 O O . ALA A 1 90 ? 12.016 -22.655 -21.688 1.00 44.59 90 ALA A O 1
ATOM 681 N N . PRO A 1 91 ? 11.885 -24.249 -20.126 1.00 61.19 91 PRO A N 1
ATOM 682 C CA . PRO A 1 91 ? 11.350 -24.819 -18.894 1.00 61.19 91 PRO A CA 1
ATOM 683 C C . PRO A 1 91 ? 12.242 -24.496 -17.668 1.00 61.19 91 PRO A C 1
ATOM 685 O O . PRO A 1 91 ? 13.468 -24.479 -17.718 1.00 61.19 91 PRO A O 1
ATOM 688 N N . GLY A 1 92 ? 11.616 -24.342 -16.505 1.00 81.38 92 GLY A N 1
ATOM 689 C CA . GLY A 1 92 ? 12.265 -24.552 -15.210 1.00 81.38 92 GLY A CA 1
ATOM 690 C C . GLY A 1 92 ? 12.879 -23.328 -14.536 1.00 81.38 92 GLY A C 1
ATOM 691 O O . GLY A 1 92 ? 12.779 -23.275 -13.311 1.00 81.38 92 GLY A O 1
ATOM 692 N N . THR A 1 93 ? 13.442 -22.356 -15.265 1.00 90.19 93 THR A N 1
ATOM 693 C CA . THR A 1 93 ? 14.004 -21.126 -14.672 1.00 90.19 93 THR A CA 1
ATOM 694 C C . THR A 1 93 ? 13.556 -19.831 -15.352 1.00 90.19 93 THR A C 1
ATOM 696 O O . THR A 1 93 ? 13.265 -19.816 -16.542 1.00 90.19 93 THR A O 1
ATOM 699 N N . GLU A 1 94 ? 13.504 -18.743 -14.585 1.00 93.44 94 GLU A N 1
ATOM 700 C CA . GLU A 1 94 ? 13.075 -17.408 -15.019 1.00 93.44 94 GLU A CA 1
ATOM 701 C C . GLU A 1 94 ? 13.966 -16.305 -14.427 1.00 93.44 94 GLU A C 1
ATOM 703 O O . GLU A 1 94 ? 14.535 -16.448 -13.345 1.00 93.44 94 GLU A O 1
ATOM 708 N N . THR A 1 95 ? 14.102 -15.200 -15.148 1.00 94.81 95 THR A N 1
ATOM 709 C CA . THR A 1 95 ? 14.786 -13.966 -14.745 1.00 94.81 95 THR A CA 1
ATOM 710 C C . THR A 1 95 ? 13.852 -13.044 -13.958 1.00 94.81 95 THR A C 1
ATOM 712 O O . THR A 1 95 ? 12.635 -13.221 -13.943 1.00 94.81 95 THR A O 1
ATOM 715 N N . ALA A 1 96 ? 14.400 -11.989 -13.344 1.00 92.31 96 ALA A N 1
ATOM 716 C CA . ALA A 1 96 ? 13.592 -10.958 -12.684 1.00 92.31 96 ALA A CA 1
ATOM 717 C C . ALA A 1 96 ? 12.598 -10.268 -13.636 1.00 92.31 96 ALA A C 1
ATOM 719 O O . ALA A 1 96 ? 11.485 -9.949 -13.224 1.00 92.31 96 ALA A O 1
ATOM 720 N N . LYS A 1 97 ? 12.973 -10.080 -14.909 1.00 90.38 97 LYS A N 1
ATOM 721 C CA . LYS A 1 97 ? 12.105 -9.485 -15.936 1.00 90.38 97 LYS A CA 1
ATOM 722 C C . LYS A 1 97 ? 10.946 -10.399 -16.307 1.00 90.38 97 LYS A C 1
ATOM 724 O O . LYS A 1 97 ? 9.809 -9.942 -16.371 1.00 90.38 97 LYS A O 1
ATOM 729 N N . GLU A 1 98 ? 11.228 -11.684 -16.489 1.00 92.25 98 GLU A N 1
ATOM 730 C CA . GLU A 1 98 ? 10.202 -12.693 -16.759 1.00 92.25 98 GLU A CA 1
ATOM 731 C C . GLU A 1 98 ? 9.246 -12.838 -15.564 1.00 92.25 98 GLU A C 1
ATOM 733 O O . GLU A 1 98 ? 8.033 -12.799 -15.759 1.00 92.25 98 GLU A O 1
ATOM 738 N N . MET A 1 99 ? 9.768 -12.871 -14.328 1.00 94.00 99 MET A N 1
ATOM 739 C CA . MET A 1 99 ? 8.951 -12.848 -13.105 1.00 94.00 99 MET A CA 1
ATOM 740 C C . MET A 1 99 ? 8.043 -11.620 -13.039 1.00 94.00 99 MET A C 1
ATOM 742 O O . MET A 1 99 ? 6.858 -11.745 -12.740 1.00 94.00 99 MET A O 1
ATOM 746 N N . ALA A 1 100 ? 8.593 -10.432 -13.305 1.00 89.38 100 ALA A N 1
ATOM 747 C CA . ALA A 1 100 ? 7.846 -9.181 -13.260 1.00 89.38 100 ALA A CA 1
ATOM 748 C C . ALA A 1 100 ? 6.666 -9.197 -14.240 1.00 89.38 100 ALA A C 1
ATOM 750 O O . ALA A 1 100 ? 5.540 -8.898 -13.844 1.00 89.38 100 ALA A O 1
ATOM 751 N N . GLY A 1 101 ? 6.907 -9.628 -15.483 1.00 82.44 101 GLY A N 1
ATOM 752 C CA . GLY A 1 101 ? 5.852 -9.787 -16.483 1.00 82.44 101 GLY A CA 1
ATOM 753 C C . GLY A 1 101 ? 4.813 -10.832 -16.075 1.00 82.44 101 GLY A C 1
ATOM 754 O O . GLY A 1 101 ? 3.615 -10.573 -16.153 1.00 82.44 101 GLY A O 1
ATOM 755 N N . ARG A 1 102 ? 5.258 -11.988 -15.569 1.00 90.50 102 ARG A N 1
ATOM 756 C CA . ARG A 1 102 ? 4.375 -13.100 -15.194 1.00 90.50 102 ARG A CA 1
ATOM 757 C C . ARG A 1 102 ? 3.448 -12.750 -14.034 1.00 90.50 102 ARG A C 1
ATOM 759 O O . ARG A 1 102 ? 2.253 -13.004 -14.120 1.00 90.50 102 ARG A O 1
ATOM 766 N N . PHE A 1 103 ? 3.979 -12.128 -12.985 1.00 86.25 103 PHE A N 1
ATOM 767 C CA . PHE A 1 103 ? 3.199 -11.701 -11.820 1.00 86.25 103 PHE A CA 1
ATOM 768 C C . PHE A 1 103 ? 2.541 -10.324 -11.987 1.00 86.25 103 PHE A C 1
ATOM 770 O O . PHE A 1 103 ? 1.889 -9.863 -11.054 1.00 86.25 103 PHE A O 1
ATOM 777 N N . ARG A 1 104 ? 2.714 -9.658 -13.140 1.00 82.12 104 ARG A N 1
ATOM 778 C CA . ARG A 1 104 ? 2.236 -8.287 -13.404 1.00 82.12 104 ARG A CA 1
ATOM 779 C C . ARG A 1 104 ? 2.655 -7.291 -12.315 1.00 82.12 104 ARG A C 1
ATOM 781 O O . ARG A 1 104 ? 1.881 -6.448 -11.875 1.00 82.12 104 ARG A O 1
ATOM 788 N N . VAL A 1 105 ? 3.901 -7.404 -11.860 1.00 83.75 105 VAL A N 1
ATOM 789 C CA . VAL A 1 105 ? 4.500 -6.507 -10.862 1.00 83.75 105 VAL A CA 1
ATOM 790 C C . VAL A 1 105 ? 5.628 -5.693 -11.484 1.00 83.75 105 VAL A C 1
ATOM 792 O O . VAL A 1 105 ? 6.197 -6.061 -12.508 1.00 83.75 105 VAL A O 1
ATOM 795 N N . SER A 1 106 ? 6.009 -4.591 -10.836 1.00 85.25 106 SER A N 1
ATOM 796 C CA . SER A 1 106 ? 7.167 -3.808 -11.280 1.00 85.25 106 SER A CA 1
ATOM 797 C C . SER A 1 106 ? 8.457 -4.641 -11.262 1.00 85.25 106 SER A C 1
ATOM 799 O O . SER A 1 106 ? 8.650 -5.461 -10.365 1.00 85.25 106 SER A O 1
ATOM 801 N N . ILE A 1 107 ? 9.397 -4.367 -12.173 1.00 88.94 107 ILE A N 1
ATOM 802 C CA . ILE A 1 107 ? 10.718 -5.031 -12.203 1.00 88.94 107 ILE A CA 1
ATOM 803 C C . ILE A 1 107 ? 11.488 -4.910 -10.880 1.00 88.94 107 ILE A C 1
ATOM 805 O O . ILE A 1 107 ? 12.245 -5.800 -10.496 1.00 88.94 107 ILE A O 1
ATOM 809 N N . LYS A 1 108 ? 11.262 -3.824 -10.132 1.00 86.50 108 LYS A N 1
ATOM 810 C CA . LYS A 1 108 ? 11.871 -3.609 -8.814 1.00 86.50 108 LYS A CA 1
ATOM 811 C C . LYS A 1 108 ? 11.399 -4.646 -7.799 1.00 86.50 108 LYS A C 1
ATOM 813 O O . LYS A 1 108 ? 12.155 -5.003 -6.904 1.00 86.50 108 LYS A O 1
ATOM 818 N N . THR A 1 109 ? 10.175 -5.143 -7.943 1.00 88.56 109 THR A N 1
ATOM 819 C CA . THR A 1 109 ? 9.545 -6.043 -6.982 1.00 88.56 109 THR A CA 1
ATOM 820 C C . THR A 1 109 ? 10.296 -7.384 -6.875 1.00 88.56 109 THR A C 1
ATOM 822 O O . THR A 1 109 ? 10.730 -7.696 -5.764 1.00 88.56 109 THR A O 1
ATOM 825 N N . PRO A 1 110 ? 10.577 -8.132 -7.965 1.00 91.44 110 PRO A N 1
ATOM 826 C CA . PRO A 1 110 ? 11.428 -9.323 -7.893 1.00 91.44 110 PRO A CA 1
ATOM 827 C C . PRO A 1 110 ? 12.852 -9.047 -7.393 1.00 91.44 110 PRO A C 1
ATOM 829 O O . PRO A 1 110 ? 13.408 -9.863 -6.661 1.00 91.44 110 PRO A O 1
ATOM 832 N N . HIS A 1 111 ? 13.440 -7.886 -7.709 1.00 90.19 111 HIS A N 1
ATOM 833 C CA . HIS A 1 111 ? 14.746 -7.506 -7.153 1.00 90.19 111 HIS A CA 1
ATOM 834 C C . HIS A 1 111 ? 14.701 -7.298 -5.635 1.00 90.19 111 HIS A C 1
ATOM 836 O O . HIS A 1 111 ? 15.618 -7.719 -4.932 1.00 90.19 111 HIS A O 1
ATOM 842 N N . THR A 1 112 ? 13.639 -6.681 -5.115 1.00 90.25 112 THR A N 1
ATOM 843 C CA . THR A 1 112 ? 13.422 -6.543 -3.671 1.00 90.25 112 THR A CA 1
ATOM 844 C C . THR A 1 112 ? 13.186 -7.902 -3.018 1.00 90.25 112 THR A C 1
ATOM 846 O O . THR A 1 112 ? 13.736 -8.169 -1.950 1.00 90.25 112 THR A O 1
ATOM 849 N N . TRP A 1 113 ? 12.427 -8.796 -3.662 1.00 93.56 113 TRP A N 1
ATOM 850 C CA . TRP A 1 113 ? 12.251 -10.162 -3.166 1.00 93.56 113 TRP A CA 1
ATOM 851 C C . TRP A 1 113 ? 13.589 -10.889 -3.072 1.00 93.56 113 TRP A C 1
ATOM 853 O O . TRP A 1 113 ? 13.923 -11.371 -1.998 1.00 93.56 113 TRP A O 1
ATOM 863 N N . ALA A 1 114 ? 14.414 -10.855 -4.119 1.00 91.62 114 ALA A N 1
ATOM 864 C CA . ALA A 1 114 ? 15.731 -11.494 -4.130 1.00 91.62 114 ALA A CA 1
ATOM 865 C C . ALA A 1 114 ? 16.689 -11.009 -3.021 1.00 91.62 114 ALA A C 1
ATOM 867 O O . ALA A 1 114 ? 17.621 -11.723 -2.666 1.00 91.62 114 ALA A O 1
ATOM 868 N N . ARG A 1 115 ? 16.465 -9.815 -2.454 1.00 90.56 115 ARG A N 1
ATOM 869 C CA . ARG A 1 115 ? 17.241 -9.268 -1.322 1.00 90.56 115 ARG A CA 1
ATOM 870 C C . ARG A 1 115 ? 16.630 -9.574 0.048 1.00 90.56 115 ARG A C 1
ATOM 872 O O . ARG A 1 115 ? 17.227 -9.237 1.068 1.00 90.56 115 ARG A O 1
ATOM 879 N N . THR A 1 116 ? 15.438 -10.164 0.086 1.00 88.50 116 THR A N 1
ATOM 880 C CA . THR A 1 116 ? 14.728 -10.475 1.328 1.00 88.50 116 THR A CA 1
ATOM 881 C C . THR A 1 116 ? 15.473 -11.582 2.067 1.00 88.50 116 THR A C 1
ATOM 883 O O . THR A 1 116 ? 15.558 -12.712 1.585 1.00 88.50 116 THR A O 1
ATOM 886 N N . LYS A 1 117 ? 16.022 -11.245 3.236 1.00 86.81 117 LYS A N 1
ATOM 887 C CA . LYS A 1 117 ? 16.660 -12.203 4.144 1.00 86.81 117 LYS A CA 1
ATOM 888 C C . LYS A 1 117 ? 15.615 -12.826 5.063 1.00 86.81 117 LYS A C 1
ATOM 890 O O . LYS A 1 117 ? 14.608 -12.191 5.374 1.00 86.81 117 LYS A O 1
ATOM 895 N N . GLU A 1 118 ? 15.873 -14.058 5.492 1.00 88.50 118 GLU A N 1
ATOM 896 C CA . GLU A 1 118 ? 15.038 -14.704 6.499 1.00 88.50 118 GLU A CA 1
ATOM 897 C C . GLU A 1 118 ? 15.110 -13.907 7.806 1.00 88.50 118 GLU A C 1
ATOM 899 O O . GLU A 1 118 ? 16.200 -13.593 8.284 1.00 88.50 118 GLU A O 1
ATOM 904 N N . GLN A 1 119 ? 13.955 -13.568 8.369 1.00 80.38 119 GLN A N 1
ATOM 905 C CA . GLN A 1 119 ? 13.842 -12.973 9.694 1.00 80.38 119 GLN A CA 1
ATOM 906 C C . GLN A 1 119 ? 13.030 -13.907 10.573 1.00 80.38 119 GLN A C 1
ATOM 908 O O . GLN A 1 119 ? 11.912 -14.300 10.219 1.00 80.38 119 GLN A O 1
ATOM 913 N N . ARG A 1 120 ? 13.606 -14.259 11.721 1.00 80.44 120 ARG A N 1
ATOM 914 C CA . ARG A 1 120 ? 12.944 -15.061 12.744 1.00 80.44 120 ARG A CA 1
ATOM 915 C C . ARG A 1 120 ? 12.524 -14.178 13.901 1.00 80.44 120 ARG A C 1
ATOM 917 O O . ARG A 1 120 ? 13.269 -13.291 14.309 1.00 80.44 120 ARG A O 1
ATOM 924 N N . GLY A 1 121 ? 11.324 -14.434 14.402 1.00 72.25 121 GLY A N 1
ATOM 925 C CA . GLY A 1 121 ? 10.837 -13.819 15.621 1.00 72.25 121 GLY A CA 1
ATOM 926 C C . GLY A 1 121 ? 11.572 -14.347 16.858 1.00 72.25 121 GLY A C 1
ATOM 927 O O . GLY A 1 121 ? 12.273 -15.360 16.779 1.00 72.25 121 GLY A O 1
ATOM 928 N N . PRO A 1 122 ? 11.369 -13.707 18.021 1.00 53.97 122 PRO A N 1
ATOM 929 C CA . PRO A 1 122 ? 11.894 -14.179 19.307 1.00 53.97 122 PRO A CA 1
ATOM 930 C C . PRO A 1 122 ? 11.426 -15.596 19.679 1.00 53.97 122 PRO A C 1
ATOM 932 O O . PRO A 1 122 ? 12.066 -16.279 20.467 1.00 53.97 122 PRO A O 1
ATOM 935 N N . ASP A 1 123 ? 10.313 -16.042 19.096 1.00 70.44 123 ASP A N 1
ATOM 936 C CA . ASP A 1 123 ? 9.719 -17.372 19.244 1.00 70.44 123 ASP A CA 1
ATOM 937 C C . ASP A 1 123 ? 10.295 -18.416 18.264 1.00 70.44 123 ASP A C 1
ATOM 939 O O . ASP A 1 123 ? 9.799 -19.539 18.182 1.00 70.44 123 ASP A O 1
ATOM 943 N N . GLY A 1 124 ? 11.314 -18.048 17.478 1.00 73.06 124 GLY A N 1
ATOM 944 C CA . GLY A 1 124 ? 11.960 -18.911 16.489 1.00 73.06 124 GLY A CA 1
ATOM 945 C C . GLY A 1 124 ? 11.161 -19.119 15.197 1.00 73.06 124 GLY A C 1
ATOM 946 O O . GLY A 1 124 ? 11.654 -19.796 14.286 1.00 73.06 124 GLY A O 1
ATOM 947 N N . ARG A 1 125 ? 9.959 -18.533 15.075 1.00 72.44 125 ARG A N 1
ATOM 948 C CA . ARG A 1 125 ? 9.120 -18.636 13.873 1.00 72.44 125 ARG A CA 1
ATOM 949 C C . ARG A 1 125 ? 9.621 -17.709 12.771 1.00 72.44 125 ARG A C 1
ATOM 951 O O . ARG A 1 125 ? 10.085 -16.603 13.034 1.00 72.44 125 ARG A O 1
ATOM 958 N N . ILE A 1 126 ? 9.498 -18.147 11.518 1.00 72.75 126 ILE A N 1
ATOM 959 C CA . ILE A 1 126 ? 9.864 -17.342 10.346 1.00 72.75 126 ILE A CA 1
ATOM 960 C C . ILE A 1 126 ? 8.810 -16.243 10.158 1.00 72.75 126 ILE A C 1
ATOM 962 O O . ILE A 1 126 ? 7.687 -16.529 9.749 1.00 72.75 126 ILE A O 1
ATOM 966 N N . GLN A 1 127 ? 9.174 -14.994 10.451 1.00 67.62 127 GLN A N 1
ATOM 967 C CA . GLN A 1 127 ? 8.334 -13.814 10.212 1.00 67.62 127 GLN A CA 1
ATOM 968 C C . GLN A 1 127 ? 8.444 -13.340 8.761 1.00 67.62 127 GLN A C 1
ATOM 970 O O . GLN A 1 127 ? 7.458 -12.938 8.147 1.00 67.62 127 GLN A O 1
ATOM 975 N N . VAL A 1 128 ? 9.646 -13.436 8.191 1.00 75.44 128 VAL A N 1
ATOM 976 C CA . VAL A 1 128 ? 9.912 -13.145 6.782 1.00 75.44 128 VAL A CA 1
ATOM 977 C C . VAL A 1 128 ? 10.748 -14.287 6.231 1.00 75.44 128 VAL A C 1
ATOM 979 O O . VAL A 1 128 ? 11.839 -14.532 6.730 1.00 75.44 128 VAL A O 1
ATOM 982 N N . ALA A 1 129 ? 10.257 -15.007 5.223 1.00 82.12 129 ALA A N 1
ATOM 983 C CA . ALA A 1 129 ? 11.039 -16.068 4.594 1.00 82.12 129 ALA A CA 1
ATOM 984 C C . ALA A 1 129 ? 12.007 -15.502 3.556 1.00 82.12 129 ALA A C 1
ATOM 986 O O . ALA A 1 129 ? 11.634 -14.630 2.766 1.00 82.12 129 ALA A O 1
ATOM 987 N N . ALA A 1 130 ? 13.227 -16.041 3.519 1.00 89.56 130 ALA A N 1
ATOM 988 C CA . ALA A 1 130 ? 14.175 -15.722 2.460 1.00 89.56 130 ALA A CA 1
ATOM 989 C C . ALA A 1 130 ? 13.605 -16.116 1.095 1.00 89.56 130 ALA A C 1
ATOM 991 O O . ALA A 1 130 ? 12.958 -17.158 0.956 1.00 89.56 130 ALA A O 1
ATOM 992 N N . PHE A 1 131 ? 13.849 -15.285 0.085 1.00 93.88 131 PHE A N 1
ATOM 993 C CA . PHE A 1 131 ? 13.496 -15.629 -1.289 1.00 93.88 131 PHE A CA 1
ATOM 994 C C . PHE A 1 131 ? 14.360 -16.802 -1.784 1.00 93.88 131 PHE A C 1
ATOM 996 O O . PHE A 1 131 ? 15.505 -16.934 -1.338 1.00 93.88 131 PHE A O 1
ATOM 1003 N N . PRO A 1 132 ? 13.852 -17.670 -2.682 1.00 92.44 132 PRO A N 1
ATOM 1004 C CA . PRO A 1 132 ? 14.617 -18.806 -3.173 1.00 92.44 132 PRO A CA 1
ATOM 1005 C C . PRO A 1 132 ? 15.954 -18.367 -3.768 1.00 92.44 132 PRO A C 1
ATOM 1007 O O . PRO A 1 132 ? 16.034 -17.365 -4.484 1.00 92.44 132 PRO A O 1
ATOM 1010 N N . GLN A 1 133 ? 17.000 -19.145 -3.497 1.00 91.56 133 GLN A N 1
ATOM 1011 C CA . GLN A 1 133 ? 18.299 -18.911 -4.112 1.00 91.56 133 GLN A CA 1
ATOM 1012 C C . GLN A 1 133 ? 18.202 -19.106 -5.633 1.00 91.56 133 GLN A C 1
ATOM 1014 O O . GLN A 1 133 ? 17.474 -19.993 -6.099 1.00 91.56 133 GLN A O 1
ATOM 1019 N N . PRO A 1 134 ? 18.905 -18.279 -6.421 1.00 91.50 134 PRO A N 1
ATOM 1020 C CA . PRO A 1 134 ? 18.926 -18.437 -7.863 1.00 91.50 134 PRO A CA 1
ATOM 1021 C C . PRO A 1 134 ? 19.569 -19.783 -8.235 1.00 91.50 134 PRO A C 1
ATOM 1023 O O . PRO A 1 134 ? 20.534 -20.222 -7.615 1.00 91.50 134 PRO A O 1
ATOM 1026 N N . ALA A 1 135 ? 19.033 -20.452 -9.256 1.00 90.19 135 ALA A N 1
ATOM 1027 C CA . ALA A 1 135 ? 19.608 -21.690 -9.788 1.00 90.19 135 ALA A CA 1
ATOM 1028 C C . ALA A 1 135 ? 20.868 -21.439 -10.627 1.00 90.19 135 ALA A C 1
ATOM 1030 O O . ALA A 1 135 ? 21.704 -22.324 -10.766 1.00 90.19 135 ALA A O 1
ATOM 1031 N N . SER A 1 136 ? 20.979 -20.240 -11.193 1.00 89.00 136 SER A N 1
ATOM 1032 C CA . SER A 1 136 ? 22.149 -19.712 -11.892 1.00 89.00 136 SER A CA 1
ATOM 1033 C C . SER A 1 136 ? 22.141 -18.187 -11.745 1.00 89.00 136 SER A C 1
ATOM 1035 O O . SER A 1 136 ? 21.078 -17.637 -11.449 1.00 89.00 136 SER A O 1
ATOM 1037 N N . PRO A 1 137 ? 23.255 -17.470 -11.974 1.00 90.31 137 PRO A N 1
ATOM 1038 C CA . PRO A 1 137 ? 23.292 -16.014 -11.833 1.00 90.31 137 PRO A CA 1
ATOM 1039 C C . PRO A 1 137 ? 22.095 -15.324 -12.511 1.00 90.31 137 PRO A C 1
ATOM 1041 O O . PRO A 1 137 ? 21.879 -15.463 -13.713 1.00 90.31 137 PRO A O 1
ATOM 1044 N N . GLY A 1 138 ? 21.262 -14.649 -11.709 1.00 90.00 138 GLY A N 1
ATOM 1045 C CA . GLY A 1 138 ? 20.075 -13.924 -12.179 1.00 90.00 138 GLY A CA 1
ATOM 1046 C C . GLY A 1 138 ? 18.890 -14.770 -12.671 1.00 90.00 138 GLY A C 1
ATOM 1047 O O . GLY A 1 138 ? 17.973 -14.196 -13.262 1.00 90.00 138 GLY A O 1
ATOM 1048 N N . ARG A 1 139 ? 18.871 -16.095 -12.451 1.00 95.19 139 ARG A N 1
ATOM 1049 C CA . ARG A 1 139 ? 17.742 -16.970 -12.824 1.00 95.19 139 ARG A CA 1
ATOM 1050 C C . ARG A 1 139 ? 17.284 -17.853 -11.666 1.00 95.19 139 ARG A C 1
ATOM 1052 O O . A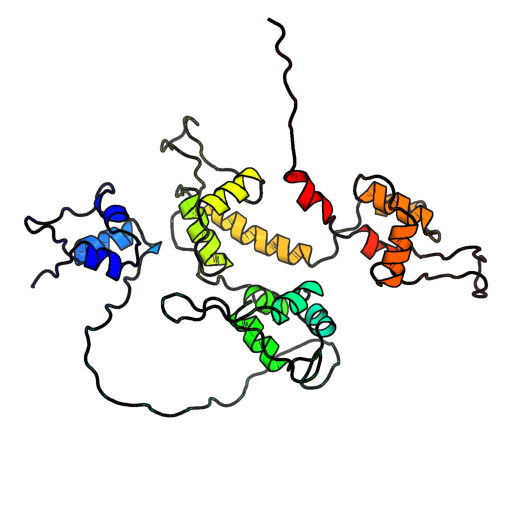RG A 1 139 ? 18.089 -18.506 -11.007 1.00 95.19 139 ARG A O 1
ATOM 1059 N N . TRP A 1 140 ? 15.976 -17.937 -11.458 1.00 95.69 140 TRP A N 1
ATOM 1060 C CA . TRP A 1 140 ? 15.333 -18.666 -10.363 1.00 95.69 140 TRP A CA 1
ATOM 1061 C C . TRP A 1 140 ? 14.484 -19.807 -10.880 1.00 95.69 140 TRP A C 1
ATOM 1063 O O . TRP A 1 140 ? 13.928 -19.703 -11.965 1.00 95.69 140 TRP A O 1
ATOM 1073 N N . LYS A 1 141 ? 14.341 -20.888 -10.105 1.00 94.94 141 LYS A N 1
ATOM 1074 C CA . LYS A 1 141 ? 13.437 -21.973 -10.500 1.00 94.94 141 LYS A CA 1
ATOM 1075 C C . LYS A 1 141 ? 11.988 -21.518 -10.374 1.00 94.94 141 LYS A C 1
ATOM 1077 O O . LYS A 1 141 ? 11.543 -21.247 -9.261 1.00 94.94 141 LYS A O 1
ATOM 1082 N N . VAL A 1 142 ? 11.238 -21.558 -11.474 1.00 93.88 142 VAL A N 1
ATOM 1083 C CA . VAL A 1 142 ? 9.839 -21.086 -11.555 1.00 93.88 142 VAL A CA 1
ATOM 1084 C C . VAL A 1 142 ? 8.987 -21.672 -10.424 1.00 93.88 142 VAL A C 1
ATOM 1086 O O . VAL A 1 142 ? 8.364 -20.944 -9.663 1.00 93.88 142 VAL A O 1
ATOM 1089 N N . ARG A 1 143 ? 9.053 -22.993 -10.208 1.00 92.06 143 ARG A N 1
ATOM 1090 C CA . ARG A 1 143 ? 8.273 -23.663 -9.147 1.00 92.06 143 ARG A CA 1
ATOM 1091 C C . ARG A 1 143 ? 8.634 -23.218 -7.728 1.00 92.06 143 ARG A C 1
ATOM 1093 O O . ARG A 1 143 ? 7.786 -23.265 -6.840 1.00 92.06 143 ARG A O 1
ATOM 1100 N N . GLN A 1 144 ? 9.895 -22.864 -7.483 1.00 93.25 144 GLN A N 1
ATOM 1101 C CA . GLN A 1 144 ? 10.320 -22.389 -6.165 1.00 93.25 144 GLN A CA 1
ATOM 1102 C C . GLN A 1 144 ? 9.829 -20.963 -5.931 1.00 93.25 144 GLN A C 1
ATOM 1104 O O . GLN A 1 144 ? 9.335 -20.676 -4.843 1.00 93.25 144 GLN A O 1
ATOM 1109 N N . VAL A 1 145 ? 9.907 -20.114 -6.960 1.00 94.38 145 VAL A N 1
ATOM 1110 C CA . VAL A 1 145 ? 9.328 -18.768 -6.939 1.00 94.38 145 VAL A CA 1
ATOM 1111 C C . VAL A 1 145 ? 7.826 -18.853 -6.696 1.00 94.38 145 VAL A C 1
ATOM 1113 O O . VAL A 1 145 ? 7.344 -18.226 -5.763 1.00 94.38 145 VAL A O 1
ATOM 1116 N N . ASP A 1 146 ? 7.104 -19.691 -7.440 1.00 92.94 146 ASP A N 1
ATOM 1117 C CA . ASP A 1 146 ? 5.655 -19.870 -7.297 1.00 92.94 146 ASP A CA 1
ATOM 1118 C C . ASP A 1 146 ? 5.255 -20.273 -5.885 1.00 92.94 146 ASP A C 1
ATOM 1120 O O . ASP A 1 146 ? 4.394 -19.646 -5.274 1.00 92.94 146 ASP A O 1
ATOM 1124 N N . ASN A 1 147 ? 5.909 -21.295 -5.329 1.00 87.75 147 ASN A N 1
ATOM 1125 C CA . ASN A 1 147 ? 5.630 -21.733 -3.966 1.00 87.75 147 ASN A CA 1
ATOM 1126 C C . ASN A 1 147 ? 5.904 -20.626 -2.946 1.00 87.75 147 ASN A C 1
ATOM 1128 O O . ASN A 1 147 ? 5.117 -20.447 -2.017 1.00 87.75 147 ASN A O 1
ATOM 1132 N N . TRP A 1 148 ? 6.997 -19.883 -3.121 1.00 92.94 148 TRP A N 1
ATOM 1133 C CA . TRP A 1 148 ? 7.339 -18.787 -2.229 1.00 92.94 148 TRP A CA 1
ATOM 1134 C C . TRP A 1 148 ? 6.338 -17.632 -2.342 1.00 92.94 148 TRP A C 1
ATOM 1136 O O . TRP A 1 148 ? 5.837 -17.154 -1.327 1.00 92.94 148 TRP A O 1
ATOM 1146 N N . VAL A 1 149 ? 5.984 -17.218 -3.561 1.00 90.38 149 VAL A N 1
ATOM 1147 C CA . VAL A 1 149 ? 5.005 -16.152 -3.816 1.00 90.38 149 VAL A CA 1
ATOM 1148 C C . VAL A 1 149 ? 3.635 -16.564 -3.281 1.00 90.38 149 VAL A C 1
ATOM 1150 O O . VAL A 1 149 ? 2.995 -15.779 -2.591 1.00 90.38 149 VAL A O 1
ATOM 1153 N N . ARG A 1 150 ? 3.218 -17.816 -3.483 1.00 84.25 150 ARG A N 1
ATOM 1154 C CA . ARG A 1 150 ? 1.968 -18.353 -2.935 1.00 84.25 150 ARG A CA 1
ATOM 1155 C C . ARG A 1 150 ? 1.895 -18.268 -1.412 1.00 84.25 150 ARG A C 1
ATOM 1157 O O . ARG A 1 150 ? 0.856 -17.894 -0.882 1.00 84.25 150 ARG A O 1
ATOM 1164 N N . LEU A 1 151 ? 2.976 -18.619 -0.714 1.00 79.06 151 LEU A N 1
ATOM 1165 C CA . LEU A 1 151 ? 2.998 -18.662 0.751 1.00 79.06 151 LEU A CA 1
ATOM 1166 C C . LEU A 1 151 ? 3.211 -17.283 1.386 1.00 79.06 151 LEU A C 1
ATOM 1168 O O . LEU A 1 151 ? 2.556 -16.949 2.367 1.00 79.06 151 LEU A O 1
ATOM 1172 N N . TYR A 1 152 ? 4.119 -16.480 0.832 1.00 82.44 152 TYR A N 1
ATOM 1173 C CA . TYR A 1 152 ? 4.606 -15.254 1.475 1.00 82.44 152 TYR A CA 1
ATOM 1174 C C . TYR A 1 152 ? 4.153 -13.971 0.780 1.00 82.44 152 TYR A C 1
ATOM 1176 O O . TYR A 1 152 ? 4.342 -12.874 1.311 1.00 82.44 152 TYR A O 1
ATOM 1184 N N . ARG A 1 153 ? 3.569 -14.075 -0.415 1.00 84.00 153 ARG A N 1
ATOM 1185 C CA . ARG A 1 153 ? 2.982 -12.964 -1.176 1.00 84.00 153 ARG A CA 1
ATOM 1186 C C . ARG A 1 153 ? 1.605 -13.369 -1.727 1.00 84.00 153 ARG A C 1
ATOM 1188 O O . ARG A 1 153 ? 1.372 -13.230 -2.929 1.00 84.00 153 ARG A O 1
ATOM 1195 N N . PRO A 1 154 ? 0.670 -13.821 -0.869 1.00 75.50 154 PRO A N 1
ATOM 1196 C CA . PRO A 1 154 ? -0.607 -14.393 -1.302 1.00 75.50 154 PRO A CA 1
ATOM 1197 C C . PRO A 1 154 ? -1.417 -13.455 -2.206 1.00 75.50 154 PRO A C 1
ATOM 1199 O O . PRO A 1 154 ? -2.107 -13.921 -3.104 1.00 75.50 154 PRO A O 1
ATOM 1202 N N . ARG A 1 155 ? -1.277 -12.132 -2.044 1.00 68.56 155 ARG A N 1
ATOM 1203 C CA . ARG A 1 155 ? -1.901 -11.147 -2.941 1.00 68.56 155 ARG A CA 1
ATOM 1204 C C . ARG A 1 155 ? -1.386 -11.206 -4.374 1.00 68.56 155 ARG A C 1
ATOM 1206 O O . ARG A 1 155 ? -2.173 -11.169 -5.308 1.00 68.56 155 ARG A O 1
ATOM 1213 N N . VAL A 1 156 ? -0.066 -11.283 -4.534 1.00 81.62 156 VAL A N 1
ATOM 1214 C CA . VAL A 1 156 ? 0.575 -11.348 -5.853 1.00 81.62 156 VAL A CA 1
ATOM 1215 C C . VAL A 1 156 ? 0.271 -12.690 -6.507 1.00 81.62 156 VAL A C 1
ATOM 1217 O O . VAL A 1 156 ? 0.010 -12.744 -7.703 1.00 81.62 156 VAL A O 1
ATOM 1220 N N . TRP A 1 157 ? 0.246 -13.761 -5.709 1.00 84.94 157 TRP A N 1
ATOM 1221 C CA . TRP A 1 157 ? -0.176 -15.073 -6.181 1.00 84.94 157 TRP A CA 1
ATOM 1222 C C . TRP A 1 157 ? -1.614 -15.068 -6.691 1.00 84.94 157 TRP A C 1
ATOM 1224 O O . TRP A 1 157 ? -1.850 -15.533 -7.794 1.00 84.94 157 TRP A O 1
ATOM 1234 N N . ALA A 1 158 ? -2.549 -14.512 -5.922 1.00 71.12 158 ALA A N 1
ATOM 1235 C CA . ALA A 1 158 ? -3.956 -14.456 -6.294 1.00 71.12 158 ALA A CA 1
ATOM 1236 C C . ALA A 1 158 ? -4.193 -13.628 -7.568 1.00 71.12 158 ALA A C 1
ATOM 1238 O O . ALA A 1 158 ? -4.836 -14.096 -8.502 1.00 71.12 158 ALA A O 1
ATOM 1239 N N . ALA A 1 159 ? -3.567 -12.448 -7.667 1.00 70.19 159 ALA A N 1
ATOM 1240 C CA . ALA A 1 159 ? -3.601 -11.641 -8.889 1.00 70.19 159 ALA A CA 1
ATOM 1241 C C . ALA A 1 159 ? -3.054 -12.399 -10.116 1.00 70.19 159 ALA A C 1
ATOM 1243 O O . ALA A 1 159 ? -3.546 -12.215 -11.227 1.00 70.19 159 ALA A O 1
ATOM 1244 N N . TYR A 1 160 ? -2.053 -13.263 -9.918 1.00 78.44 160 TYR A N 1
ATOM 1245 C CA . TYR A 1 160 ? -1.493 -14.115 -10.966 1.00 78.44 160 TYR A CA 1
ATOM 1246 C C . TYR A 1 160 ? -2.372 -15.325 -11.313 1.00 78.44 160 TYR A C 1
ATOM 1248 O O . TYR A 1 160 ? -2.540 -15.627 -12.493 1.00 78.44 160 TYR A O 1
ATOM 1256 N N . SER A 1 161 ? -2.921 -16.029 -10.319 1.00 77.25 161 SER A N 1
ATOM 1257 C CA . SER A 1 161 ? -3.720 -17.240 -10.535 1.00 77.25 161 SER A CA 1
ATOM 1258 C C . SER A 1 161 ? -5.151 -16.949 -10.987 1.00 77.25 161 SER A C 1
ATOM 1260 O O . SER A 1 161 ? -5.848 -17.875 -11.395 1.00 77.25 161 SER A O 1
ATOM 1262 N N . GLY A 1 162 ? -5.584 -15.684 -10.940 1.00 60.28 162 GLY A N 1
ATOM 1263 C CA . GLY A 1 162 ? -6.975 -15.300 -11.180 1.00 60.28 162 GLY A CA 1
ATOM 1264 C C . GLY A 1 162 ? -7.900 -15.680 -10.022 1.00 60.28 162 GLY A C 1
ATOM 1265 O O . GLY A 1 162 ? -9.111 -15.503 -10.125 1.00 60.28 162 GLY A O 1
ATOM 1266 N N . ASP A 1 163 ? -7.338 -16.185 -8.921 1.00 56.53 163 ASP A N 1
ATOM 1267 C CA . ASP A 1 163 ? -8.077 -16.390 -7.688 1.00 56.53 163 ASP A CA 1
ATOM 1268 C C . ASP A 1 163 ? -8.296 -15.040 -7.006 1.00 56.53 163 ASP A C 1
ATOM 1270 O O . ASP A 1 163 ? -7.446 -14.147 -7.036 1.00 56.53 163 ASP A O 1
ATOM 1274 N N . GLU A 1 164 ? -9.420 -14.891 -6.313 1.00 51.00 164 GLU A N 1
ATOM 1275 C CA . GLU A 1 164 ? -9.592 -13.748 -5.430 1.00 51.00 164 GLU A CA 1
ATOM 1276 C C . GLU A 1 164 ? -8.474 -13.722 -4.371 1.00 51.00 164 GLU A C 1
ATOM 1278 O O . GLU A 1 164 ? -8.222 -14.750 -3.729 1.00 51.00 164 GLU A O 1
ATOM 1283 N N . PRO A 1 165 ? -7.816 -12.566 -4.126 1.00 54.53 165 PRO A N 1
ATOM 1284 C CA . PRO A 1 165 ? -6.894 -12.421 -3.009 1.00 54.53 165 PRO A CA 1
ATOM 1285 C C . PRO A 1 165 ? -7.610 -12.814 -1.728 1.00 54.53 165 PRO A C 1
ATOM 1287 O O . PRO A 1 165 ? -8.485 -12.079 -1.263 1.00 54.53 165 PRO A O 1
ATOM 1290 N N . ARG A 1 166 ? -7.276 -13.993 -1.196 1.00 62.09 166 ARG A N 1
ATOM 1291 C CA . ARG A 1 166 ? -7.808 -14.459 0.079 1.00 62.09 166 ARG A CA 1
ATOM 1292 C C . ARG A 1 166 ? -7.287 -13.513 1.147 1.00 62.09 166 ARG A C 1
ATOM 1294 O O . ARG A 1 166 ? -6.087 -13.224 1.184 1.00 62.09 166 ARG A O 1
ATOM 1301 N N . TYR A 1 167 ? -8.187 -13.027 1.996 1.00 70.12 167 TYR A N 1
ATOM 1302 C CA . TYR A 1 167 ? -7.771 -12.384 3.231 1.00 70.12 167 TYR A CA 1
ATOM 1303 C C . TYR A 1 167 ? -6.801 -13.318 3.952 1.00 70.12 167 TYR A C 1
ATOM 1305 O O . TYR A 1 167 ? -7.061 -14.520 4.039 1.00 70.12 167 TYR A O 1
ATOM 1313 N N . VAL A 1 168 ? -5.674 -12.782 4.430 1.00 74.62 168 VAL A N 1
ATOM 1314 C CA . VAL A 1 168 ? -4.717 -13.608 5.183 1.00 74.62 168 VAL A CA 1
ATOM 1315 C C . VAL A 1 168 ? -5.407 -14.146 6.434 1.00 74.62 168 VAL A C 1
ATOM 1317 O O . VAL A 1 168 ? -5.269 -15.318 6.770 1.00 74.62 168 VAL A O 1
ATOM 1320 N N . ILE A 1 169 ? -6.211 -13.289 7.063 1.00 76.25 169 ILE A N 1
ATOM 1321 C CA . ILE A 1 169 ? -7.164 -13.629 8.112 1.00 76.25 169 ILE A CA 1
ATOM 1322 C C . ILE A 1 169 ? -8.516 -13.042 7.688 1.00 76.25 169 ILE A C 1
ATOM 1324 O O . ILE A 1 169 ? -8.555 -11.853 7.367 1.00 76.25 169 ILE A O 1
ATOM 1328 N N . PRO A 1 170 ? -9.608 -13.826 7.640 1.00 80.94 170 PRO A N 1
ATOM 1329 C CA . PRO A 1 170 ? -10.921 -13.320 7.244 1.00 80.94 170 PRO A CA 1
ATOM 1330 C C . PRO A 1 170 ? -11.352 -12.130 8.108 1.00 80.94 170 PRO A C 1
ATOM 1332 O O . PRO A 1 170 ? -10.970 -12.019 9.274 1.00 80.94 170 PRO A O 1
ATOM 1335 N N . LEU A 1 171 ? -12.140 -11.227 7.517 1.00 88.69 171 LEU A N 1
ATOM 1336 C CA . LEU A 1 171 ? -12.711 -10.106 8.259 1.00 88.69 171 LEU A CA 1
ATOM 1337 C C . LEU A 1 171 ? -13.594 -10.658 9.388 1.00 88.69 171 LEU A C 1
ATOM 1339 O O . LEU A 1 171 ? -14.396 -11.553 9.116 1.00 88.69 171 LEU A O 1
ATOM 1343 N N . PRO A 1 172 ? -13.450 -10.161 10.629 1.00 89.88 172 PRO A N 1
ATOM 1344 C CA . PRO A 1 172 ? -14.232 -10.669 11.748 1.00 89.88 172 PRO A CA 1
ATOM 1345 C C . PRO A 1 172 ? -15.731 -10.427 11.530 1.00 89.88 172 PRO A C 1
ATOM 1347 O O . PRO A 1 172 ? -16.134 -9.496 10.832 1.00 89.88 172 PRO A O 1
ATOM 1350 N N . GLU A 1 173 ? -16.580 -11.250 12.126 1.00 88.31 173 GLU A N 1
ATOM 1351 C CA . GLU A 1 173 ? -18.016 -10.965 12.151 1.00 88.31 173 GLU A CA 1
ATOM 1352 C C . GLU A 1 173 ? -18.313 -9.813 13.125 1.00 88.31 173 GLU A C 1
ATOM 1354 O O . GLU A 1 173 ? -17.524 -9.515 14.025 1.00 88.31 173 GLU A O 1
ATOM 1359 N N . GLY A 1 174 ? -19.427 -9.121 12.908 1.00 89.88 174 GLY A N 1
ATOM 1360 C CA . GLY A 1 174 ? -19.872 -8.016 13.753 1.00 89.88 174 GLY A CA 1
ATOM 1361 C C . GLY A 1 174 ? -20.905 -7.147 13.048 1.00 89.88 174 GLY A C 1
ATOM 1362 O O . GLY A 1 174 ? -21.146 -7.302 11.846 1.00 89.88 174 GLY A O 1
ATOM 1363 N N . HIS A 1 175 ? -21.526 -6.237 13.793 1.00 93.69 175 HIS A N 1
ATOM 1364 C CA . HIS A 1 175 ? -22.579 -5.399 13.244 1.00 93.69 175 HIS A CA 1
ATOM 1365 C C . HIS A 1 175 ? -21.967 -4.304 12.343 1.00 93.69 175 HIS A C 1
ATOM 1367 O O . HIS A 1 175 ? -20.934 -3.727 12.692 1.00 93.69 175 HIS A O 1
ATOM 1373 N N . PRO A 1 176 ? -22.568 -3.988 11.176 1.00 94.00 176 PRO A N 1
ATOM 1374 C CA . PRO A 1 176 ? -22.022 -2.999 10.237 1.00 94.00 176 PRO A CA 1
ATOM 1375 C C . PRO A 1 176 ? -21.771 -1.620 10.858 1.00 94.00 176 PRO A C 1
ATOM 1377 O O . PRO A 1 176 ? -20.769 -0.981 10.544 1.00 94.00 176 PRO A O 1
ATOM 1380 N N . LYS A 1 177 ? -22.649 -1.209 11.781 1.00 94.69 177 LYS A N 1
ATOM 1381 C CA . LYS A 1 177 ? -22.575 0.068 12.508 1.00 94.69 177 LYS A CA 1
ATOM 1382 C C . LYS A 1 177 ? -21.812 -0.001 13.835 1.00 94.69 177 LYS A C 1
ATOM 1384 O O . LYS A 1 177 ? -21.934 0.914 14.642 1.00 94.69 177 LYS A O 1
ATOM 1389 N N . ASP A 1 178 ? -21.064 -1.075 14.089 1.00 96.25 178 ASP A N 1
ATOM 1390 C CA . ASP A 1 178 ? -20.129 -1.084 15.217 1.00 96.25 178 ASP A CA 1
ATOM 1391 C C . ASP A 1 178 ? -19.118 0.044 15.023 1.00 96.25 178 ASP A C 1
ATOM 1393 O O . ASP A 1 178 ? -18.460 0.099 13.980 1.00 96.25 178 ASP A O 1
ATOM 1397 N N . LEU A 1 179 ? -18.997 0.918 16.018 1.00 97.19 179 LEU A N 1
ATOM 1398 C CA . LEU A 1 179 ? -17.974 1.952 16.046 1.00 97.19 179 LEU A CA 1
ATOM 1399 C C . LEU A 1 179 ? -16.675 1.356 16.568 1.00 97.19 179 LEU A C 1
ATOM 1401 O O . LEU A 1 179 ? -16.639 0.772 17.648 1.00 97.19 179 LEU A O 1
ATOM 1405 N N . LEU A 1 180 ? -15.621 1.510 15.777 1.00 97.44 180 LEU A N 1
ATOM 1406 C CA . LEU A 1 180 ? -14.304 0.952 16.032 1.00 97.44 180 LEU A CA 1
ATOM 1407 C C . LEU A 1 180 ? -13.267 2.068 16.061 1.00 97.44 180 LEU A C 1
ATOM 1409 O O . LEU A 1 180 ? -13.277 2.962 15.208 1.00 97.44 180 LEU A O 1
ATOM 1413 N N . ASP A 1 181 ? -12.365 2.009 17.035 1.00 97.50 181 ASP A N 1
ATOM 1414 C CA . ASP A 1 181 ? -11.287 2.987 17.148 1.00 97.50 181 ASP A CA 1
ATOM 1415 C C . ASP A 1 181 ? -10.193 2.761 16.079 1.00 97.50 181 ASP A C 1
ATOM 1417 O O . ASP A 1 181 ? -10.151 1.760 15.351 1.00 97.50 181 ASP A O 1
ATOM 1421 N N . ILE A 1 182 ? -9.253 3.702 15.973 1.00 97.69 182 ILE A N 1
ATOM 1422 C CA . ILE A 1 182 ? -8.162 3.628 14.987 1.00 97.69 182 ILE A CA 1
ATOM 1423 C C . ILE A 1 182 ? -7.207 2.434 15.208 1.00 97.69 182 ILE A C 1
ATOM 1425 O O . ILE A 1 182 ? -6.564 1.950 14.269 1.00 97.69 182 ILE A O 1
ATOM 1429 N N . GLY A 1 183 ? -7.081 1.953 16.445 1.00 95.94 183 GLY A N 1
ATOM 1430 C CA . GLY A 1 183 ? -6.319 0.759 16.796 1.00 95.94 183 GLY A CA 1
ATOM 1431 C C . GLY A 1 183 ? -7.019 -0.514 16.327 1.00 95.94 183 GLY A C 1
ATOM 1432 O O . GLY A 1 183 ? -6.382 -1.361 15.699 1.00 95.94 183 GLY A O 1
ATOM 1433 N N . GLU A 1 184 ? -8.325 -0.625 16.556 1.00 97.12 184 GLU A N 1
ATOM 1434 C CA . GLU A 1 184 ? -9.169 -1.725 16.087 1.00 97.12 184 GLU A CA 1
ATOM 1435 C C . GLU A 1 184 ? -9.224 -1.775 14.558 1.00 97.12 184 GLU A C 1
ATOM 1437 O O . GLU A 1 184 ? -9.042 -2.848 13.971 1.00 97.12 184 GLU A O 1
ATOM 1442 N N . TYR A 1 185 ? -9.336 -0.617 13.896 1.00 97.44 185 TYR A N 1
ATOM 1443 C CA . TYR A 1 185 ? -9.154 -0.512 12.448 1.00 97.44 185 TYR A CA 1
ATOM 1444 C C . TYR A 1 185 ? -7.779 -1.071 12.040 1.00 97.44 185 TYR A C 1
ATOM 1446 O O . TYR A 1 185 ? -7.683 -1.932 11.159 1.00 97.44 185 TYR A O 1
ATOM 1454 N N . GLY A 1 186 ? -6.703 -0.676 12.725 1.00 95.94 186 GLY A N 1
ATOM 1455 C CA . GLY A 1 186 ? -5.361 -1.207 12.477 1.00 95.94 186 GLY A CA 1
ATOM 1456 C C . GLY A 1 186 ? -5.260 -2.728 12.588 1.00 95.94 186 GLY A C 1
ATOM 1457 O O . GLY A 1 186 ? -4.649 -3.371 11.727 1.00 95.94 186 GLY A O 1
ATOM 1458 N N . VAL A 1 187 ? -5.898 -3.321 13.597 1.00 94.62 187 VAL A N 1
ATOM 1459 C CA . VAL A 1 187 ? -5.949 -4.776 13.794 1.00 94.62 187 VAL A CA 1
ATOM 1460 C C . VAL A 1 187 ? -6.680 -5.454 12.639 1.00 94.62 187 VAL A C 1
ATOM 1462 O O . VAL A 1 187 ? -6.098 -6.325 11.991 1.00 94.62 187 VAL A O 1
ATOM 1465 N N . ILE A 1 188 ? -7.917 -5.041 12.343 1.00 95.19 188 ILE A N 1
ATOM 1466 C CA . ILE A 1 188 ? -8.749 -5.643 11.288 1.00 95.19 188 ILE A CA 1
ATOM 1467 C C . ILE A 1 188 ? -8.050 -5.531 9.939 1.00 95.19 188 ILE A C 1
ATOM 1469 O O . ILE A 1 188 ? -7.867 -6.529 9.238 1.00 95.19 188 ILE A O 1
ATOM 1473 N N . ARG A 1 189 ? -7.613 -4.318 9.590 1.00 92.94 189 ARG A N 1
ATOM 1474 C CA . ARG A 1 189 ? -6.941 -4.045 8.325 1.00 92.94 189 ARG A CA 1
ATOM 1475 C C . ARG A 1 189 ? -5.662 -4.856 8.219 1.00 92.94 189 ARG A C 1
ATOM 1477 O O . ARG A 1 189 ? -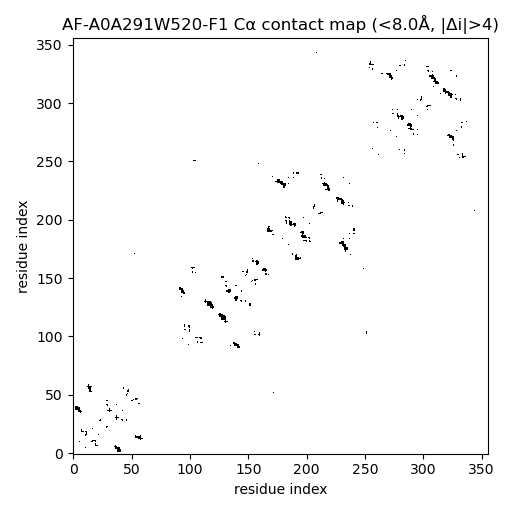5.492 -5.568 7.238 1.00 92.94 189 ARG A O 1
ATOM 1484 N N . GLY A 1 190 ? -4.779 -4.783 9.212 1.00 89.56 190 GLY A N 1
ATOM 1485 C CA . GLY A 1 190 ? -3.504 -5.495 9.202 1.00 89.56 190 GLY A CA 1
ATOM 1486 C C . GLY A 1 190 ? -3.663 -7.017 9.121 1.00 89.56 190 GLY A C 1
ATOM 1487 O O . GLY A 1 190 ? -2.969 -7.673 8.338 1.00 89.56 190 GLY A O 1
ATOM 1488 N N . ASN A 1 191 ? -4.615 -7.589 9.857 1.00 87.50 191 ASN A N 1
ATOM 1489 C CA . ASN A 1 191 ? -4.908 -9.021 9.813 1.00 87.50 191 ASN A CA 1
ATOM 1490 C C . ASN A 1 191 ? -5.450 -9.448 8.445 1.00 87.50 191 ASN A C 1
ATOM 1492 O O . ASN A 1 191 ? -4.931 -10.391 7.847 1.00 87.50 191 ASN A O 1
ATOM 1496 N N . ALA A 1 192 ? -6.414 -8.709 7.898 1.00 87.94 192 ALA A N 1
ATOM 1497 C CA . ALA A 1 192 ? -6.983 -8.997 6.585 1.00 87.94 192 ALA A CA 1
ATOM 1498 C C . ALA A 1 192 ? -5.935 -8.928 5.465 1.00 87.94 192 ALA A C 1
ATOM 1500 O O . ALA A 1 192 ? -5.907 -9.760 4.554 1.00 87.94 192 ALA A O 1
ATOM 1501 N N . LEU A 1 193 ? -5.059 -7.927 5.545 1.00 83.62 193 LEU A N 1
ATOM 1502 C CA . LEU A 1 193 ? -4.153 -7.530 4.477 1.00 83.62 193 LEU A CA 1
ATOM 1503 C C . LEU A 1 193 ? -2.776 -8.200 4.539 1.00 83.62 193 LEU A C 1
ATOM 1505 O O . LEU A 1 193 ? -2.197 -8.478 3.485 1.00 83.62 193 LEU A O 1
ATOM 1509 N N . SER A 1 194 ? -2.232 -8.401 5.735 1.00 78.94 194 SER A N 1
ATOM 1510 C CA . SER A 1 194 ? -0.873 -8.907 5.981 1.00 78.94 194 SER A CA 1
ATOM 1511 C C . SER A 1 194 ? -0.815 -10.055 6.991 1.00 78.94 194 SER A C 1
ATOM 1513 O O . SER A 1 194 ? 0.260 -10.609 7.198 1.00 78.94 194 SER A O 1
ATOM 1515 N N . GLY A 1 195 ? -1.935 -10.422 7.620 1.00 79.88 195 GLY A N 1
ATOM 1516 C CA . GLY A 1 195 ? -1.969 -11.415 8.697 1.00 79.88 195 GLY A CA 1
ATOM 1517 C C . GLY A 1 195 ? -1.330 -10.938 9.999 1.00 79.88 195 GLY A C 1
ATOM 1518 O O . GLY A 1 195 ? -1.016 -11.765 10.848 1.00 79.88 195 GLY A O 1
ATOM 1519 N N . GLN A 1 196 ? -1.075 -9.635 10.129 1.00 79.88 196 GLN A N 1
ATOM 1520 C CA . GLN A 1 196 ? -0.436 -9.016 11.289 1.00 79.88 196 GLN A CA 1
ATOM 1521 C C . GLN A 1 196 ? -1.119 -7.679 11.586 1.00 79.88 196 GLN A C 1
ATOM 1523 O O . GLN A 1 196 ? -1.280 -6.896 10.647 1.00 79.88 196 GLN A O 1
ATOM 1528 N N . PRO A 1 197 ? -1.475 -7.376 12.845 1.00 89.38 197 PRO A N 1
ATOM 1529 C CA . PRO A 1 197 ? -2.085 -6.102 13.210 1.00 89.38 197 PRO A CA 1
ATOM 1530 C C . PRO A 1 197 ? -1.219 -4.905 12.806 1.00 89.38 197 PRO A C 1
ATOM 1532 O O . PRO A 1 197 ? -0.006 -4.904 13.027 1.00 89.38 197 PRO A O 1
ATOM 1535 N N . ALA A 1 198 ? -1.833 -3.859 12.253 1.00 91.12 198 ALA A N 1
ATOM 1536 C CA . ALA A 1 198 ? -1.145 -2.591 12.049 1.00 91.12 198 ALA A CA 1
ATOM 1537 C C . ALA A 1 198 ? -1.074 -1.817 13.372 1.00 91.12 198 ALA A C 1
ATOM 1539 O O . ALA A 1 198 ? -2.045 -1.758 14.126 1.00 91.12 198 ALA A O 1
ATOM 1540 N N . LEU A 1 199 ? 0.077 -1.201 13.648 1.00 91.44 199 LEU A N 1
ATOM 1541 C CA . LEU A 1 199 ? 0.256 -0.378 14.842 1.00 91.44 199 LEU A CA 1
ATOM 1542 C C . LEU A 1 199 ? -0.608 0.886 14.763 1.00 91.44 199 LEU A C 1
ATOM 1544 O O . LEU A 1 199 ? -0.727 1.500 13.700 1.00 91.44 199 LEU A O 1
ATOM 1548 N N . ARG A 1 200 ? -1.123 1.341 15.911 1.00 94.88 200 ARG A N 1
ATOM 1549 C CA . ARG A 1 200 ? -1.913 2.579 16.016 1.00 94.88 200 ARG A CA 1
ATOM 1550 C C . ARG A 1 200 ? -1.195 3.790 15.407 1.00 94.88 200 ARG A C 1
ATOM 1552 O O . ARG A 1 200 ? -1.804 4.530 14.646 1.00 94.88 200 ARG A O 1
ATOM 1559 N N . ALA A 1 201 ? 0.111 3.936 15.645 1.00 90.38 201 ALA A N 1
ATOM 1560 C CA . ALA A 1 201 ? 0.922 5.007 15.052 1.00 90.38 201 ALA A CA 1
ATOM 1561 C C . ALA A 1 201 ? 0.962 4.952 13.510 1.00 90.38 201 ALA A C 1
ATOM 1563 O O . ALA A 1 201 ? 0.922 5.982 12.841 1.00 90.38 201 ALA A O 1
ATOM 1564 N N . THR A 1 202 ? 0.996 3.750 12.927 1.00 93.69 202 THR A N 1
ATOM 1565 C CA . THR A 1 202 ? 0.926 3.562 11.471 1.00 93.69 202 THR A CA 1
ATOM 1566 C C . THR A 1 202 ? -0.439 3.969 10.928 1.00 93.69 202 THR A C 1
ATOM 1568 O O . THR A 1 202 ? -0.514 4.618 9.889 1.00 93.69 202 THR A O 1
ATOM 1571 N N . MET A 1 203 ? -1.514 3.630 11.639 1.00 97.31 203 MET A N 1
ATOM 1572 C CA . MET A 1 203 ? -2.865 4.029 11.248 1.00 97.31 203 MET A CA 1
ATOM 1573 C C . MET A 1 203 ? -3.076 5.538 11.377 1.00 97.31 203 MET A C 1
ATOM 1575 O O . MET A 1 203 ? -3.651 6.136 10.476 1.00 97.31 203 MET A O 1
ATOM 1579 N N . GLN A 1 204 ? -2.536 6.177 12.418 1.00 93.00 204 GLN A N 1
ATOM 1580 C CA . GLN A 1 204 ? -2.524 7.640 12.544 1.00 93.00 204 GLN A CA 1
ATOM 1581 C C . GLN A 1 204 ? -1.769 8.302 11.389 1.00 93.00 204 GLN A C 1
ATOM 1583 O O . GLN A 1 204 ? -2.239 9.289 10.827 1.00 93.00 204 GLN A O 1
ATOM 1588 N N . TYR A 1 205 ? -0.620 7.743 10.995 1.00 93.81 205 TYR A N 1
ATOM 1589 C CA . TYR A 1 205 ? 0.088 8.191 9.799 1.00 93.81 205 TYR A CA 1
ATOM 1590 C C . TYR A 1 205 ? -0.790 8.045 8.550 1.00 93.81 205 TYR A C 1
ATOM 1592 O O . TYR A 1 205 ? -0.873 8.983 7.764 1.00 93.81 205 TYR A O 1
ATOM 1600 N N . TYR A 1 206 ? -1.479 6.915 8.367 1.00 94.88 206 TYR A N 1
ATOM 1601 C CA . TYR A 1 206 ? -2.379 6.740 7.228 1.00 94.88 206 TYR A CA 1
ATOM 1602 C C . TYR A 1 206 ? -3.546 7.721 7.232 1.00 94.88 206 TYR A C 1
ATOM 1604 O O . TYR A 1 206 ? -3.851 8.258 6.174 1.00 94.88 206 TYR A O 1
ATOM 1612 N N . LEU A 1 207 ? -4.147 7.985 8.391 1.00 93.62 207 LEU A N 1
ATOM 1613 C CA . LEU A 1 207 ? -5.226 8.956 8.530 1.00 93.62 207 LEU A CA 1
ATOM 1614 C C . LEU A 1 207 ? -4.765 10.358 8.131 1.00 93.62 207 LEU A C 1
ATOM 1616 O O . LEU A 1 207 ? -5.374 10.980 7.276 1.00 93.62 207 LEU A O 1
ATOM 1620 N N . ARG A 1 208 ? -3.639 10.821 8.687 1.00 92.00 208 ARG A N 1
ATOM 1621 C CA . ARG A 1 208 ? -3.089 12.158 8.409 1.00 92.00 208 ARG A CA 1
ATOM 1622 C C . ARG A 1 208 ? -2.714 12.377 6.938 1.00 92.00 208 ARG A C 1
ATOM 1624 O O . ARG A 1 208 ? -2.582 13.514 6.513 1.00 92.00 208 ARG A O 1
ATOM 1631 N N . ASN A 1 209 ? -2.476 11.301 6.191 1.00 86.69 209 ASN A N 1
ATOM 1632 C CA . ASN A 1 209 ? -2.101 11.351 4.777 1.00 86.69 209 ASN A CA 1
ATOM 1633 C C . ASN A 1 209 ? -3.253 10.917 3.850 1.00 86.69 209 ASN A C 1
ATOM 1635 O O . ASN A 1 209 ? -2.988 10.548 2.705 1.00 86.69 209 ASN A O 1
ATOM 1639 N N . ASP A 1 210 ? -4.493 10.860 4.350 1.00 89.06 210 ASP A N 1
ATOM 1640 C CA . ASP A 1 210 ? -5.688 10.455 3.593 1.00 89.06 210 ASP A CA 1
ATOM 1641 C C . ASP A 1 210 ? -5.544 9.090 2.889 1.00 89.06 210 ASP A C 1
ATOM 1643 O O . ASP A 1 210 ? -6.094 8.820 1.819 1.00 89.06 210 ASP A O 1
ATOM 1647 N N . LEU A 1 211 ? -4.756 8.192 3.489 1.00 87.44 211 LEU A N 1
ATOM 1648 C CA . LEU A 1 211 ? -4.517 6.841 2.978 1.00 87.44 211 LEU A CA 1
ATOM 1649 C C . LEU A 1 211 ? -5.573 5.840 3.461 1.00 87.44 211 LEU A C 1
ATOM 1651 O O . LEU A 1 211 ? -5.595 4.707 2.971 1.00 87.44 211 LEU A O 1
ATOM 1655 N N . ILE A 1 212 ? -6.416 6.225 4.412 1.00 93.88 212 ILE A N 1
ATOM 1656 C CA . ILE A 1 212 ? -7.591 5.480 4.873 1.00 93.88 212 ILE A CA 1
ATOM 1657 C C . ILE A 1 212 ? -8.808 6.406 4.847 1.00 93.88 212 ILE A C 1
ATOM 1659 O O . ILE A 1 212 ? -8.659 7.614 4.682 1.00 93.88 212 ILE A O 1
ATOM 1663 N N . ALA A 1 213 ? -10.006 5.837 4.970 1.00 92.75 213 ALA A N 1
ATOM 1664 C CA . ALA A 1 213 ? -11.232 6.626 5.018 1.00 92.75 213 ALA A CA 1
ATOM 1665 C C . ALA A 1 213 ? -11.221 7.611 6.199 1.00 92.75 213 ALA A C 1
ATOM 1667 O O . ALA A 1 213 ? -10.649 7.313 7.253 1.00 92.75 213 ALA A O 1
ATOM 1668 N N . ALA A 1 214 ? -11.884 8.756 6.028 1.00 94.50 214 ALA A N 1
ATOM 1669 C CA . ALA A 1 214 ? -12.161 9.666 7.133 1.00 94.50 214 ALA A CA 1
ATOM 1670 C C . ALA A 1 214 ? -13.014 8.957 8.210 1.00 94.50 214 ALA A C 1
ATOM 1672 O O . ALA A 1 214 ? -13.729 8.009 7.871 1.00 94.50 214 ALA A O 1
ATOM 1673 N N . PRO A 1 215 ? -12.912 9.362 9.488 1.00 97.12 215 PRO A N 1
ATOM 1674 C CA . PRO A 1 215 ? -13.745 8.826 10.561 1.00 97.12 215 PRO A CA 1
ATOM 1675 C C . PRO A 1 215 ? -15.221 9.095 10.275 1.00 97.12 215 PRO A C 1
ATOM 1677 O O . PRO A 1 215 ? -15.566 10.178 9.805 1.00 97.12 215 PRO A O 1
ATOM 1680 N N . ASP A 1 216 ? -16.078 8.125 10.578 1.00 97.44 216 ASP A N 1
ATOM 1681 C CA . ASP A 1 216 ? -17.529 8.292 10.452 1.00 97.44 216 ASP A CA 1
ATOM 1682 C C . ASP A 1 216 ? -18.101 9.093 11.628 1.00 97.44 216 ASP A C 1
ATOM 1684 O O . ASP A 1 216 ? -19.126 9.750 11.483 1.00 97.44 216 ASP A O 1
ATOM 1688 N N . ARG A 1 217 ? -17.430 9.040 12.788 1.00 97.56 217 ARG A N 1
ATOM 1689 C CA . ARG A 1 217 ? -17.815 9.729 14.024 1.00 97.56 217 ARG A CA 1
ATOM 1690 C C . ARG A 1 217 ? -16.607 10.409 14.659 1.00 97.56 217 ARG A C 1
ATOM 1692 O O . ARG A 1 217 ? -15.494 9.872 14.623 1.00 97.56 217 ARG A O 1
ATOM 1699 N N . ILE A 1 218 ? -16.825 11.581 15.249 1.00 96.38 218 ILE A N 1
ATOM 1700 C CA . ILE A 1 218 ? -15.792 12.379 15.921 1.00 96.38 218 ILE A CA 1
ATOM 1701 C C . ILE A 1 218 ? -16.319 12.944 17.239 1.00 96.38 218 ILE A C 1
ATOM 1703 O O . ILE A 1 218 ? -17.517 13.139 17.418 1.00 96.38 218 ILE A O 1
ATOM 1707 N N . ALA A 1 219 ? -15.415 13.230 18.173 1.00 94.94 219 ALA A N 1
ATOM 1708 C CA . ALA A 1 219 ? -15.811 13.789 19.458 1.00 94.94 219 ALA A CA 1
ATOM 1709 C C . ALA A 1 219 ? -16.557 15.120 19.289 1.00 94.94 219 ALA A C 1
ATOM 1711 O O . ALA A 1 219 ? -16.081 16.019 18.594 1.00 94.94 219 ALA A O 1
ATOM 1712 N N . GLY A 1 220 ? -17.718 15.235 19.939 1.00 93.56 220 GLY A N 1
ATOM 1713 C CA . GLY A 1 220 ? -18.564 16.427 19.874 1.00 93.56 220 GLY A CA 1
ATOM 1714 C C . GLY A 1 220 ? -19.422 16.552 18.611 1.00 93.56 220 GLY A C 1
ATOM 1715 O O . GLY A 1 220 ? -19.975 17.624 18.383 1.00 93.56 220 GLY A O 1
ATOM 1716 N N . ASP A 1 221 ? -19.576 15.493 17.807 1.00 91.88 221 ASP A N 1
ATOM 1717 C CA . ASP A 1 221 ? -20.481 15.501 16.644 1.00 91.88 221 ASP A CA 1
ATOM 1718 C C . ASP A 1 221 ? -21.978 15.593 17.000 1.00 91.88 221 ASP A C 1
ATOM 1720 O O . ASP A 1 221 ? -22.811 15.808 16.123 1.00 91.88 221 ASP A O 1
ATOM 1724 N N . GLY A 1 222 ? -22.324 15.481 18.287 1.00 91.81 222 GLY A N 1
ATOM 1725 C CA . GLY A 1 222 ? -23.697 15.594 18.784 1.00 91.81 222 GLY A CA 1
ATOM 1726 C C . GLY A 1 222 ? -24.566 14.369 18.490 1.00 91.81 222 GLY A C 1
ATOM 1727 O O . GLY A 1 222 ? -25.757 14.372 18.801 1.00 91.81 222 GLY A O 1
ATOM 1728 N N . GLU A 1 223 ? -23.991 13.313 17.918 1.00 92.62 223 GLU A N 1
ATOM 1729 C CA . GLU A 1 223 ? -24.694 12.078 17.610 1.00 92.62 223 GLU A CA 1
ATOM 1730 C C . GLU A 1 223 ? -24.523 11.021 18.722 1.00 92.62 223 GLU A C 1
ATOM 1732 O O . GLU A 1 223 ? -23.648 11.100 19.584 1.00 92.62 223 GLU A O 1
ATOM 1737 N N . GLN A 1 224 ? -25.363 9.979 18.694 1.00 87.50 224 GLN A N 1
ATOM 1738 C CA . GLN A 1 224 ? -25.330 8.864 19.650 1.00 87.50 224 GLN A CA 1
ATOM 1739 C C . GLN A 1 224 ? -24.818 7.568 18.986 1.00 87.50 224 GLN A C 1
ATOM 1741 O O . GLN A 1 224 ? -25.124 7.338 17.813 1.00 87.50 224 GLN A O 1
ATOM 1746 N N . PRO A 1 225 ? -24.054 6.709 19.690 1.00 90.12 225 PRO A N 1
ATOM 1747 C CA . PRO A 1 225 ? -23.479 6.954 21.014 1.00 90.12 225 PRO A CA 1
ATOM 1748 C C . PRO A 1 225 ? -22.426 8.067 20.962 1.00 90.12 225 PRO A C 1
ATOM 1750 O O . PRO A 1 225 ? -21.812 8.283 19.918 1.00 90.12 225 PRO A O 1
ATOM 1753 N N . GLU A 1 226 ? -22.237 8.774 22.072 1.00 92.38 226 GLU A N 1
ATOM 1754 C CA . GLU A 1 226 ? -21.156 9.753 22.192 1.00 92.38 226 GLU A CA 1
ATOM 1755 C C . GLU A 1 226 ? -19.796 9.051 22.059 1.00 92.38 226 GLU A C 1
ATOM 1757 O O . GLU A 1 226 ? -19.559 7.999 22.660 1.00 92.38 226 GLU A O 1
ATOM 1762 N N . VAL A 1 227 ? -18.907 9.631 21.253 1.00 95.50 227 VAL A N 1
ATOM 1763 C CA . VAL A 1 227 ? -17.545 9.131 21.043 1.00 95.50 227 VAL A CA 1
ATOM 1764 C C . VAL A 1 227 ? -16.532 10.155 21.547 1.00 95.50 227 VAL A C 1
ATOM 1766 O O . VAL A 1 227 ? -16.738 11.357 21.418 1.00 95.50 227 VAL A O 1
ATOM 1769 N N . PHE A 1 228 ? -15.415 9.691 22.110 1.00 94.31 228 PHE A N 1
ATOM 1770 C CA . PHE A 1 228 ? -14.360 10.564 22.658 1.00 94.31 228 PHE A CA 1
ATOM 1771 C C . PHE A 1 228 ? -13.127 10.666 21.755 1.00 94.31 228 PHE A C 1
ATOM 1773 O O . PHE A 1 228 ? -12.217 11.454 22.004 1.00 94.31 228 PHE A O 1
ATOM 1780 N N . GLU A 1 229 ? -13.084 9.865 20.698 1.00 95.12 229 GLU A N 1
ATOM 1781 C CA . GLU A 1 229 ? -12.017 9.857 19.709 1.00 95.12 229 GLU A CA 1
ATOM 1782 C C . GLU A 1 229 ? -12.600 9.608 18.312 1.00 95.12 229 GLU A C 1
ATOM 1784 O O . GLU A 1 229 ? -13.766 9.224 18.200 1.00 95.12 229 GLU A O 1
ATOM 1789 N N . PRO A 1 230 ? -11.828 9.834 17.236 1.00 97.31 230 PRO A N 1
ATOM 1790 C CA . PRO A 1 230 ? -12.264 9.469 15.896 1.00 97.31 230 PRO A CA 1
ATOM 1791 C C . PRO A 1 230 ? -12.538 7.964 15.797 1.00 97.31 230 PRO A C 1
ATOM 1793 O O . PRO A 1 230 ? -11.661 7.154 16.114 1.00 97.31 230 PRO A O 1
ATOM 1796 N N . MET A 1 231 ? -13.735 7.600 15.339 1.00 98.06 231 MET A N 1
ATOM 1797 C CA . MET A 1 231 ? -14.170 6.212 15.181 1.00 98.06 231 MET A CA 1
ATOM 1798 C C . MET A 1 231 ? -14.736 5.968 13.782 1.00 98.06 231 MET A C 1
ATOM 1800 O O . MET A 1 231 ? -15.228 6.876 13.112 1.00 98.06 231 MET A O 1
ATOM 1804 N N . TRP A 1 232 ? -14.664 4.715 13.346 1.00 98.12 232 TRP A N 1
ATOM 1805 C CA . TRP A 1 232 ? -15.175 4.265 12.057 1.00 98.12 232 TRP A CA 1
ATOM 1806 C C . TRP A 1 232 ? -16.233 3.202 12.268 1.00 98.12 232 TRP A C 1
ATOM 1808 O O . TRP A 1 232 ? -16.077 2.322 13.115 1.00 98.12 232 TRP A O 1
ATOM 1818 N N . TYR A 1 233 ? -17.260 3.216 11.433 1.00 98.00 233 TYR A N 1
ATOM 1819 C CA . TYR A 1 233 ? -18.137 2.074 11.308 1.00 98.00 233 TYR A CA 1
ATOM 1820 C C . TYR A 1 233 ? -17.368 0.893 10.718 1.00 98.00 233 TYR A C 1
ATOM 1822 O O . TYR A 1 233 ? -16.552 1.019 9.793 1.00 98.00 233 TYR A O 1
ATOM 1830 N N . ARG A 1 234 ? -17.664 -0.304 11.222 1.00 97.38 234 ARG A N 1
ATOM 1831 C CA . ARG A 1 234 ? -17.129 -1.558 10.684 1.00 97.38 234 ARG A CA 1
ATOM 1832 C C . ARG A 1 234 ? -17.336 -1.664 9.175 1.00 97.38 234 ARG A C 1
ATOM 1834 O O . ARG A 1 234 ? -16.431 -2.101 8.462 1.00 97.38 234 ARG A O 1
ATOM 1841 N N . GLU A 1 235 ? -18.493 -1.247 8.668 1.00 95.31 235 GLU A N 1
ATOM 1842 C CA . GLU A 1 235 ? -18.766 -1.252 7.230 1.00 95.31 235 GLU A CA 1
ATOM 1843 C C . GLU A 1 235 ? -17.850 -0.316 6.438 1.00 95.31 235 GLU A C 1
ATOM 1845 O O . GLU A 1 235 ? -17.377 -0.707 5.368 1.00 95.31 235 GLU A O 1
ATOM 1850 N N . THR A 1 236 ? -17.517 0.859 6.977 1.00 96.38 236 THR A N 1
ATOM 1851 C CA . THR A 1 236 ? -16.575 1.801 6.364 1.00 96.38 236 THR A CA 1
ATOM 1852 C C . THR A 1 236 ? -15.200 1.159 6.245 1.00 96.38 236 THR A C 1
ATOM 1854 O O . THR A 1 236 ? -14.640 1.112 5.143 1.00 96.38 236 THR A O 1
ATOM 1857 N N . ILE A 1 237 ? -14.714 0.535 7.323 1.00 96.38 237 ILE A N 1
ATOM 1858 C CA . ILE A 1 237 ? -13.458 -0.229 7.330 1.00 96.38 237 ILE A CA 1
ATOM 1859 C C . ILE A 1 237 ? -13.497 -1.347 6.279 1.00 96.38 237 ILE A C 1
ATOM 1861 O O . ILE A 1 237 ? -12.562 -1.507 5.490 1.00 96.38 237 ILE A O 1
ATOM 1865 N N . TYR A 1 238 ? -14.582 -2.125 6.224 1.00 94.06 238 TYR A N 1
ATOM 1866 C CA . TYR A 1 238 ? -14.684 -3.269 5.310 1.00 94.06 238 TYR A CA 1
ATOM 1867 C C . TYR A 1 238 ? -14.760 -2.802 3.863 1.00 94.06 238 TYR A C 1
ATOM 1869 O O . TYR A 1 238 ? -14.146 -3.410 2.983 1.00 94.06 238 TYR A O 1
ATOM 1877 N N . SER A 1 239 ? -15.470 -1.704 3.615 1.00 88.62 239 SER A N 1
ATOM 1878 C CA . SER A 1 239 ? -15.558 -1.081 2.305 1.00 88.62 239 SER A CA 1
ATOM 1879 C C . SER A 1 239 ? -14.196 -0.565 1.845 1.00 88.62 239 SER A C 1
ATOM 1881 O O . SER A 1 239 ? -13.857 -0.787 0.690 1.00 88.62 239 SER A O 1
ATOM 1883 N N . GLU A 1 240 ? -13.376 0.039 2.713 1.00 91.06 240 GLU A N 1
ATOM 1884 C CA . GLU A 1 240 ? -12.029 0.514 2.367 1.00 91.06 240 GLU A CA 1
ATOM 1885 C C . GLU A 1 240 ? -11.103 -0.652 2.026 1.00 91.06 240 GLU A C 1
ATOM 1887 O O . GLU A 1 240 ? -10.472 -0.655 0.964 1.00 91.06 240 GLU A O 1
ATOM 1892 N N . ILE A 1 241 ? -11.099 -1.690 2.868 1.00 88.88 241 ILE A N 1
ATOM 1893 C CA . ILE A 1 241 ? -10.314 -2.906 2.641 1.00 88.88 241 ILE A CA 1
ATOM 1894 C C . ILE A 1 241 ? -10.720 -3.561 1.313 1.00 88.88 241 ILE A C 1
ATOM 1896 O O . ILE A 1 241 ? -9.853 -3.991 0.551 1.00 88.88 241 ILE A O 1
ATOM 1900 N N . ARG A 1 242 ? -12.023 -3.613 0.998 1.00 82.44 242 ARG A N 1
ATOM 1901 C CA . ARG A 1 242 ? -12.539 -4.139 -0.278 1.00 82.44 242 ARG A CA 1
ATOM 1902 C C . ARG A 1 242 ? -12.217 -3.216 -1.460 1.00 82.44 242 ARG A C 1
ATOM 1904 O O . ARG A 1 242 ? -11.721 -3.707 -2.466 1.00 82.44 242 ARG A O 1
ATOM 1911 N N . LYS A 1 243 ? -12.424 -1.898 -1.349 1.00 72.62 243 LYS A N 1
ATOM 1912 C CA . LYS A 1 243 ? -12.159 -0.895 -2.403 1.00 72.62 243 LYS A CA 1
ATOM 1913 C C . LYS A 1 243 ? -10.687 -0.848 -2.788 1.00 72.62 243 LYS A C 1
ATOM 1915 O O . LYS A 1 243 ? -10.382 -0.720 -3.971 1.00 72.62 243 LYS A O 1
ATOM 1920 N N . ARG A 1 244 ? -9.765 -0.999 -1.830 1.00 64.38 244 ARG A N 1
ATOM 1921 C CA . ARG A 1 244 ? -8.336 -1.157 -2.141 1.00 64.38 244 ARG A CA 1
ATOM 1922 C C . ARG A 1 244 ? -8.059 -2.396 -2.996 1.00 64.38 244 ARG A C 1
ATOM 1924 O O . ARG A 1 244 ? -7.182 -2.309 -3.845 1.00 64.38 244 ARG A O 1
ATOM 1931 N N . ARG A 1 245 ? -8.824 -3.494 -2.865 1.00 59.00 245 ARG A N 1
ATOM 1932 C CA . ARG A 1 245 ? -8.718 -4.649 -3.788 1.00 59.00 245 ARG A CA 1
ATOM 1933 C C . ARG A 1 245 ? -9.089 -4.243 -5.211 1.00 59.00 245 ARG A C 1
ATOM 1935 O O . ARG A 1 245 ? -8.386 -4.611 -6.144 1.00 59.00 245 ARG A O 1
ATOM 1942 N N . THR A 1 246 ? -10.156 -3.461 -5.374 1.00 45.41 246 THR A N 1
ATOM 1943 C CA . THR A 1 246 ? -10.620 -3.019 -6.696 1.00 45.41 246 THR A CA 1
ATOM 1944 C C . THR A 1 246 ? -9.682 -1.980 -7.310 1.00 45.41 246 THR A C 1
ATOM 1946 O O . THR A 1 246 ? -9.365 -2.077 -8.489 1.00 45.41 246 THR A O 1
ATOM 1949 N N . ARG A 1 247 ? -9.173 -1.020 -6.523 1.00 45.19 247 ARG A N 1
ATOM 1950 C CA . ARG A 1 247 ? -8.198 -0.024 -6.999 1.00 45.19 247 ARG A CA 1
ATOM 1951 C C . ARG A 1 247 ? -6.840 -0.638 -7.328 1.00 45.19 247 ARG A C 1
ATOM 1953 O O . ARG A 1 247 ? -6.298 -0.281 -8.358 1.00 45.19 247 ARG A O 1
ATOM 1960 N N . GLU A 1 248 ? -6.318 -1.584 -6.543 1.00 40.97 248 GLU A N 1
ATOM 1961 C CA . GLU A 1 248 ? -5.060 -2.272 -6.891 1.00 40.97 248 GLU A CA 1
ATOM 1962 C C . GLU A 1 248 ? -5.231 -3.204 -8.107 1.00 40.97 248 GLU A C 1
ATOM 1964 O O . GLU A 1 248 ? -4.304 -3.333 -8.899 1.00 40.97 248 GLU A O 1
ATOM 1969 N N . ALA A 1 249 ? -6.413 -3.799 -8.315 1.00 38.62 249 ALA A N 1
ATOM 1970 C CA . ALA A 1 249 ? -6.711 -4.555 -9.537 1.00 38.62 249 ALA A CA 1
ATOM 1971 C C . ALA A 1 249 ? -6.811 -3.657 -10.787 1.00 38.62 249 ALA A C 1
ATOM 1973 O O . ALA A 1 249 ? -6.455 -4.092 -11.880 1.00 38.62 249 ALA A O 1
ATOM 1974 N N . VAL A 1 250 ? -7.256 -2.405 -10.625 1.00 39.94 250 VAL A N 1
ATOM 1975 C CA . VAL A 1 250 ? -7.377 -1.414 -11.709 1.00 39.94 250 VAL A CA 1
ATOM 1976 C C . VAL A 1 250 ? -6.077 -0.624 -11.931 1.00 39.94 250 VAL A C 1
ATOM 1978 O O . VAL A 1 250 ? -5.777 -0.298 -13.070 1.00 39.94 250 VAL A O 1
ATOM 1981 N N . GLU A 1 251 ? -5.253 -0.380 -10.906 1.00 40.94 251 GLU A N 1
ATOM 1982 C CA . GLU A 1 251 ? -3.941 0.299 -11.019 1.00 40.94 251 GLU A CA 1
ATOM 1983 C C . GLU A 1 251 ? -2.834 -0.589 -11.620 1.00 40.94 251 GLU A C 1
ATOM 1985 O O . GLU A 1 251 ? -1.745 -0.103 -11.927 1.00 40.94 251 GLU A O 1
ATOM 1990 N N . VAL A 1 252 ? -3.101 -1.884 -11.820 1.00 44.12 252 VAL A N 1
ATOM 1991 C CA . VAL A 1 252 ? -2.295 -2.767 -12.688 1.00 44.12 252 VAL A CA 1
ATOM 1992 C C . VAL A 1 252 ? -2.708 -2.621 -14.167 1.00 44.12 252 VAL A C 1
ATOM 1994 O O . VAL A 1 252 ? -2.019 -3.121 -15.055 1.00 44.12 252 VAL A O 1
ATOM 1997 N N . GLY A 1 253 ? -3.794 -1.896 -14.448 1.00 42.78 253 GLY A N 1
ATOM 1998 C CA . GLY A 1 253 ? -4.106 -1.355 -15.765 1.00 42.78 253 GLY A CA 1
ATOM 1999 C C . GLY A 1 253 ? -3.468 0.022 -15.932 1.00 42.78 253 GLY A C 1
ATOM 2000 O O . GLY A 1 253 ? -3.452 0.828 -15.003 1.00 42.78 253 GLY A O 1
ATOM 2001 N N . GLU A 1 254 ? -2.915 0.274 -17.114 1.00 49.56 254 GLU A N 1
ATOM 2002 C CA . GLU A 1 254 ? -2.425 1.582 -17.552 1.00 49.56 254 GLU A CA 1
ATOM 2003 C C . GLU A 1 254 ? -3.364 2.702 -17.075 1.00 49.56 254 GLU A C 1
ATOM 2005 O O . GLU A 1 254 ? -4.584 2.601 -17.233 1.00 49.56 254 GLU A O 1
ATOM 2010 N N . LYS A 1 255 ? -2.814 3.769 -16.468 1.00 57.19 255 LYS A N 1
ATOM 2011 C CA . LYS A 1 255 ? -3.610 4.961 -16.140 1.00 57.19 255 LYS A CA 1
ATOM 2012 C C . LYS A 1 255 ? -4.338 5.358 -17.429 1.00 57.19 255 LYS A C 1
ATOM 2014 O O . LYS A 1 255 ? -3.661 5.529 -18.446 1.00 57.19 255 LYS A O 1
ATOM 2019 N N . PRO A 1 256 ? -5.677 5.486 -17.425 1.00 68.38 256 PRO A N 1
ATOM 2020 C CA . PRO A 1 256 ? -6.389 5.852 -18.635 1.00 68.38 256 PRO A CA 1
ATOM 2021 C C . PRO A 1 256 ? -5.821 7.175 -19.143 1.00 68.38 256 PRO A C 1
ATOM 2023 O O . PRO A 1 256 ? -5.644 8.109 -18.355 1.00 68.38 256 PRO A O 1
ATOM 2026 N N . VAL A 1 257 ? -5.529 7.235 -20.446 1.00 79.75 257 VAL A N 1
ATOM 2027 C CA . VAL A 1 257 ? -5.001 8.435 -21.109 1.00 79.75 257 VAL A CA 1
ATOM 2028 C C . VAL A 1 257 ? -5.851 9.628 -20.693 1.00 79.75 257 VAL A C 1
ATOM 2030 O O . VAL A 1 257 ? -7.084 9.569 -20.813 1.00 79.75 257 VAL A O 1
ATOM 2033 N N . SER A 1 258 ? -5.209 10.666 -20.156 1.00 85.00 258 SER A N 1
ATOM 2034 C CA . SER A 1 258 ? -5.908 11.844 -19.654 1.00 85.00 258 SER A CA 1
ATOM 2035 C C . SER A 1 258 ? -6.706 12.515 -20.769 1.00 85.00 258 SER A C 1
ATOM 2037 O O . SER A 1 258 ? -6.378 12.398 -21.951 1.00 85.00 258 SER A O 1
ATOM 2039 N N . ARG A 1 259 ? -7.761 13.248 -20.399 1.00 84.56 259 ARG A N 1
ATOM 2040 C CA . ARG A 1 259 ? -8.547 14.024 -21.369 1.00 84.56 259 ARG A CA 1
ATOM 2041 C C . ARG A 1 259 ? -7.661 14.989 -22.168 1.00 84.56 259 ARG A C 1
ATOM 2043 O O . ARG A 1 259 ? -7.871 15.133 -23.364 1.00 84.56 259 ARG A O 1
ATOM 2050 N N . PHE A 1 260 ? -6.660 15.577 -21.511 1.00 90.56 260 PHE A N 1
ATOM 2051 C CA . PHE A 1 260 ? -5.670 16.454 -22.133 1.00 90.56 260 PHE A CA 1
ATOM 2052 C C . PHE A 1 260 ? -4.888 15.742 -23.243 1.00 90.56 260 PHE A C 1
ATOM 2054 O O . PHE A 1 260 ? -4.868 16.221 -24.370 1.00 90.56 260 PHE A O 1
ATOM 2061 N N . LEU A 1 261 ? -4.287 14.584 -22.951 1.00 90.75 261 LEU A N 1
ATOM 2062 C CA . LEU A 1 261 ? -3.498 13.852 -23.944 1.00 90.75 261 LEU A CA 1
ATOM 2063 C C . LEU A 1 261 ? -4.360 13.318 -25.092 1.00 90.75 261 LEU A C 1
ATOM 2065 O O . LEU A 1 261 ? -3.908 13.335 -26.231 1.00 90.75 261 LEU A O 1
ATOM 2069 N N . ARG A 1 262 ? -5.601 12.887 -24.817 1.00 89.12 262 ARG A N 1
ATOM 2070 C CA . ARG A 1 262 ? -6.541 12.469 -25.874 1.00 89.12 262 ARG A CA 1
ATOM 2071 C C . ARG A 1 262 ? -6.827 13.608 -26.841 1.00 89.12 262 ARG A C 1
ATOM 2073 O O . ARG A 1 262 ? -6.578 13.453 -28.027 1.00 89.12 262 ARG A O 1
ATOM 2080 N N . GLN A 1 263 ? -7.262 14.752 -26.315 1.00 89.00 263 GLN A N 1
ATOM 2081 C CA . GLN A 1 263 ? -7.548 15.927 -27.134 1.00 89.00 263 GLN A CA 1
ATOM 2082 C C . GLN A 1 263 ? -6.302 16.377 -27.905 1.00 89.00 263 GLN A C 1
ATOM 2084 O O . GLN A 1 263 ? -6.369 16.653 -29.097 1.00 89.00 263 GLN A O 1
ATOM 2089 N N . TYR A 1 264 ? -5.142 16.384 -27.244 1.00 92.31 264 TYR A N 1
ATOM 2090 C CA . TYR A 1 264 ? -3.899 16.770 -27.891 1.00 92.31 264 TYR A CA 1
ATOM 2091 C C . TYR A 1 264 ? -3.552 15.863 -29.081 1.00 92.31 264 TYR A C 1
ATOM 2093 O O . TYR A 1 264 ? -3.203 16.380 -30.137 1.00 92.31 264 TYR A O 1
ATOM 2101 N N . PHE A 1 265 ? -3.661 14.539 -28.934 1.00 93.62 265 PHE A N 1
ATOM 2102 C CA . PHE A 1 265 ? -3.352 13.596 -30.015 1.00 93.62 265 PHE A CA 1
ATOM 2103 C C . PHE A 1 265 ? -4.436 13.515 -31.095 1.00 93.62 265 PHE A C 1
ATOM 2105 O O . PHE A 1 265 ? -4.112 13.199 -32.237 1.00 93.62 265 PHE A O 1
ATOM 2112 N N . GLU A 1 266 ? -5.689 13.840 -30.772 1.00 89.62 266 GLU A N 1
ATOM 2113 C CA . GLU A 1 266 ? -6.749 14.042 -31.768 1.00 89.62 266 GLU A CA 1
ATOM 2114 C C . GLU A 1 266 ? -6.450 15.260 -32.657 1.00 89.62 266 GLU A C 1
ATOM 2116 O O . GLU A 1 266 ? -6.598 15.189 -33.875 1.00 89.62 266 GLU A O 1
ATOM 2121 N N . GLU A 1 267 ? -5.970 16.357 -32.064 1.00 90.31 267 GLU A N 1
ATOM 2122 C CA . GLU A 1 267 ? -5.606 17.587 -32.782 1.00 90.31 267 GLU A CA 1
ATOM 2123 C C . GLU A 1 267 ? -4.225 17.498 -33.466 1.00 90.31 267 GLU A C 1
ATOM 2125 O O . GLU A 1 267 ? -3.983 18.160 -34.474 1.00 90.31 267 GLU A O 1
ATOM 2130 N N . HIS A 1 268 ? -3.313 16.679 -32.933 1.00 89.25 268 HIS A N 1
ATOM 2131 C CA . HIS A 1 268 ? -1.917 16.565 -33.367 1.00 89.25 268 HIS A CA 1
ATOM 2132 C C . HIS A 1 268 ? -1.523 15.093 -33.536 1.00 89.25 268 HIS A C 1
ATOM 2134 O O . HIS A 1 268 ? -0.735 14.543 -32.765 1.00 89.25 268 HIS A O 1
ATOM 2140 N N . SER A 1 269 ? -2.041 14.461 -34.587 1.00 83.19 269 SER A N 1
ATOM 2141 C CA . SER A 1 269 ? -1.761 13.059 -34.940 1.00 83.19 269 SER A CA 1
ATOM 2142 C C . SER A 1 269 ? -0.358 12.818 -35.526 1.00 83.19 269 SER A C 1
ATOM 2144 O O . SER A 1 269 ? -0.024 11.702 -35.928 1.00 83.19 269 SER A O 1
ATOM 2146 N N . GLY A 1 270 ? 0.469 13.864 -35.595 1.00 90.69 270 GLY A N 1
ATOM 2147 C CA . GLY A 1 270 ? 1.822 13.818 -36.136 1.00 90.69 270 GLY A CA 1
ATOM 2148 C C . GLY A 1 270 ? 2.844 13.143 -35.217 1.00 90.69 270 GLY A C 1
ATOM 2149 O O . GLY A 1 270 ? 2.596 12.844 -34.048 1.00 90.69 270 GLY A O 1
ATOM 2150 N N . LEU A 1 271 ? 4.038 12.929 -35.769 1.00 93.06 271 LEU A N 1
ATOM 2151 C CA . LEU A 1 271 ? 5.188 12.448 -35.012 1.00 93.06 271 LEU A CA 1
ATOM 2152 C C . LEU A 1 271 ? 5.632 13.485 -33.972 1.00 93.06 271 LEU A C 1
ATOM 2154 O O . LEU A 1 271 ? 5.608 14.691 -34.214 1.00 93.06 271 LEU A O 1
ATOM 2158 N N . LEU A 1 272 ? 6.075 12.996 -32.820 1.00 95.62 272 LEU A N 1
ATOM 2159 C CA . LEU A 1 272 ? 6.548 13.794 -31.698 1.00 95.62 272 LEU A CA 1
ATOM 2160 C C . LEU A 1 272 ? 8.071 13.734 -31.636 1.00 95.62 272 LEU A C 1
ATOM 2162 O O . LEU A 1 272 ? 8.641 12.644 -31.602 1.00 95.62 272 LEU A O 1
ATOM 2166 N N . ASN A 1 273 ? 8.725 14.887 -31.538 1.00 96.50 273 ASN A N 1
ATOM 2167 C CA . ASN A 1 273 ? 10.141 14.964 -31.185 1.00 96.50 273 ASN A CA 1
ATOM 2168 C C . ASN A 1 273 ? 10.324 14.940 -29.652 1.00 96.50 273 ASN A C 1
ATOM 2170 O O . ASN A 1 273 ? 9.363 15.057 -28.883 1.00 96.50 273 ASN A O 1
ATOM 2174 N N . LEU A 1 274 ? 11.569 14.808 -29.178 1.00 95.31 274 LEU A N 1
ATOM 2175 C CA . LEU A 1 274 ? 11.863 14.761 -27.735 1.00 95.31 274 LEU A CA 1
ATOM 2176 C C . LEU A 1 274 ? 11.394 16.008 -26.974 1.00 95.31 274 LEU A C 1
ATOM 2178 O O . LEU A 1 274 ? 10.956 15.891 -25.830 1.00 95.31 274 LEU A O 1
ATOM 2182 N N . GLU A 1 275 ? 11.472 17.188 -27.585 1.00 96.38 275 GLU A N 1
ATOM 2183 C CA . GLU A 1 275 ? 11.014 18.438 -26.970 1.00 96.38 275 GLU A CA 1
ATOM 2184 C C . GLU A 1 275 ? 9.515 18.419 -26.710 1.00 96.38 275 GLU A C 1
ATOM 2186 O O . GLU A 1 275 ? 9.059 18.791 -25.623 1.00 96.38 275 GLU A O 1
ATOM 2191 N N . ARG A 1 276 ? 8.735 17.913 -27.667 1.00 96.81 276 ARG A N 1
ATOM 2192 C CA . ARG A 1 276 ? 7.295 17.822 -27.489 1.00 96.81 276 ARG A CA 1
ATOM 2193 C C . ARG A 1 276 ? 6.924 16.793 -26.432 1.00 96.81 276 ARG A C 1
ATOM 2195 O O . ARG A 1 276 ? 6.067 17.067 -25.595 1.00 96.81 276 ARG A O 1
ATOM 2202 N N . ILE A 1 277 ? 7.626 15.660 -26.392 1.00 96.94 277 ILE A N 1
ATOM 2203 C CA . ILE A 1 277 ? 7.468 14.656 -25.330 1.00 96.94 277 ILE A CA 1
ATOM 2204 C C . ILE A 1 277 ? 7.773 15.270 -23.953 1.00 96.94 277 ILE A C 1
ATOM 2206 O O . ILE A 1 277 ? 7.025 15.039 -23.004 1.00 96.94 277 ILE A O 1
ATOM 2210 N N . ALA A 1 278 ? 8.824 16.090 -23.835 1.00 96.62 278 ALA A N 1
ATOM 2211 C CA . ALA A 1 278 ? 9.176 16.786 -22.595 1.00 96.62 278 ALA A CA 1
ATOM 2212 C C . ALA A 1 278 ? 8.072 17.731 -22.110 1.00 96.62 278 ALA A C 1
ATOM 2214 O O . ALA A 1 278 ? 7.764 17.753 -20.915 1.00 96.62 278 ALA A O 1
ATOM 2215 N N . GLN A 1 279 ? 7.488 18.505 -23.026 1.00 96.25 279 GLN A N 1
ATOM 2216 C CA . GLN A 1 279 ? 6.401 19.436 -22.725 1.00 96.25 279 GLN A CA 1
ATOM 2217 C C . GLN A 1 279 ? 5.135 18.694 -22.290 1.00 96.25 279 GLN A C 1
ATOM 2219 O O . GLN A 1 279 ? 4.564 19.030 -21.254 1.00 96.25 279 GLN A O 1
ATOM 2224 N N . LEU A 1 280 ? 4.730 17.659 -23.033 1.00 95.94 280 LEU A N 1
ATOM 2225 C CA . LEU A 1 280 ? 3.550 16.852 -22.710 1.00 95.94 280 LEU A CA 1
ATOM 2226 C C . LEU A 1 280 ? 3.695 16.139 -21.365 1.00 95.94 280 LEU A C 1
ATOM 2228 O O . LEU A 1 280 ? 2.750 16.117 -20.585 1.00 95.94 280 LEU A O 1
ATOM 2232 N N . ASP A 1 281 ? 4.882 15.611 -21.065 1.00 94.56 281 ASP A N 1
ATOM 2233 C CA . ASP A 1 281 ? 5.182 14.990 -19.773 1.00 94.56 281 ASP A CA 1
ATOM 2234 C C . ASP A 1 281 ? 5.117 16.001 -18.618 1.00 94.56 281 ASP A C 1
ATOM 2236 O O . ASP A 1 281 ? 4.653 15.676 -17.525 1.00 94.56 281 ASP A O 1
ATOM 2240 N N . GLY A 1 282 ? 5.561 17.240 -18.853 1.00 92.56 282 GLY A N 1
ATOM 2241 C CA . GLY A 1 282 ? 5.404 18.334 -17.897 1.00 92.56 282 GLY A CA 1
ATOM 2242 C C . GLY A 1 282 ? 3.932 18.648 -17.630 1.00 92.56 282 GLY A C 1
ATOM 2243 O O . GLY A 1 282 ? 3.490 18.615 -16.481 1.00 92.56 282 GLY A O 1
ATOM 2244 N N . LEU A 1 283 ? 3.164 18.878 -18.698 1.00 92.50 283 LEU A N 1
ATOM 2245 C CA . LEU A 1 283 ? 1.743 19.231 -18.630 1.00 92.50 283 LEU A CA 1
ATOM 2246 C C . LEU A 1 283 ? 0.897 18.125 -17.983 1.00 92.50 283 LEU A C 1
ATOM 2248 O O . LEU A 1 283 ? 0.140 18.404 -17.055 1.00 92.50 283 LEU A O 1
ATOM 2252 N N . GLU A 1 284 ? 1.077 16.865 -18.387 1.00 89.75 284 GLU A N 1
ATOM 2253 C CA . GLU A 1 284 ? 0.335 15.716 -17.842 1.00 89.75 284 GLU A CA 1
ATOM 2254 C C . GLU A 1 284 ? 0.569 15.518 -16.336 1.00 89.75 284 GLU A C 1
ATOM 2256 O O . GLU A 1 284 ? -0.317 15.073 -15.599 1.00 89.75 284 GLU A O 1
ATOM 2261 N N . HIS A 1 285 ? 1.762 15.863 -15.848 1.00 86.56 285 HIS A N 1
ATOM 2262 C CA . HIS A 1 285 ? 2.116 15.735 -14.436 1.00 86.56 285 HIS A CA 1
ATOM 2263 C C . HIS A 1 285 ? 1.989 17.046 -13.644 1.00 86.56 285 HIS A C 1
ATOM 2265 O O . HIS A 1 285 ? 2.224 17.039 -12.433 1.00 86.56 285 HIS A O 1
ATOM 2271 N N . ASN A 1 286 ? 1.541 18.132 -14.285 1.00 87.31 286 ASN A N 1
ATOM 2272 C CA . ASN A 1 286 ? 1.465 19.484 -13.726 1.00 87.31 286 ASN A CA 1
ATOM 2273 C C . ASN A 1 286 ? 2.814 19.965 -13.155 1.00 87.31 286 ASN A C 1
ATOM 2275 O O . ASN A 1 286 ? 2.926 20.326 -11.982 1.00 87.31 286 ASN A O 1
ATOM 2279 N N . ARG A 1 287 ? 3.866 19.895 -13.975 1.00 88.62 287 ARG A N 1
ATOM 2280 C CA . ARG A 1 287 ? 5.233 20.313 -13.642 1.00 88.62 287 ARG A CA 1
ATOM 2281 C C . ARG A 1 287 ? 5.919 20.981 -14.833 1.00 88.62 287 ARG A C 1
ATOM 2283 O O . ARG A 1 287 ? 5.433 20.923 -15.959 1.00 88.62 287 ARG A O 1
ATOM 2290 N N . ALA A 1 288 ? 7.089 21.568 -14.587 1.00 91.81 288 ALA A N 1
ATOM 2291 C CA . ALA A 1 288 ? 7.949 22.059 -15.660 1.00 91.81 288 ALA A CA 1
ATOM 2292 C C . ALA A 1 288 ? 8.315 20.924 -16.644 1.00 91.81 288 ALA A C 1
ATOM 2294 O O . ALA A 1 288 ? 8.442 19.771 -16.211 1.00 91.81 288 ALA A O 1
ATOM 2295 N N . PRO A 1 289 ? 8.512 21.229 -17.942 1.00 96.19 289 PRO A N 1
ATOM 2296 C CA . PRO A 1 289 ? 8.927 20.241 -18.931 1.00 96.19 289 PRO A CA 1
ATOM 2297 C C . PRO A 1 289 ? 10.144 19.434 -18.471 1.00 96.19 289 PRO A C 1
ATOM 2299 O O . PRO A 1 289 ? 11.089 19.969 -17.883 1.00 96.19 289 PRO A O 1
ATOM 2302 N N . THR A 1 290 ? 10.138 18.131 -18.744 1.00 93.56 290 THR A N 1
ATOM 2303 C CA . THR A 1 290 ? 11.276 17.277 -18.389 1.00 93.56 290 THR A CA 1
ATOM 2304 C C . THR A 1 290 ? 12.493 17.654 -19.225 1.00 93.56 290 THR A C 1
ATOM 2306 O O . THR A 1 290 ? 12.396 17.803 -20.437 1.00 93.56 290 THR A O 1
ATOM 2309 N N . SER A 1 291 ? 13.665 17.790 -18.598 1.00 96.31 291 SER A N 1
ATOM 2310 C CA . SER A 1 291 ? 14.873 18.167 -19.342 1.00 96.31 291 SER A CA 1
ATOM 2311 C C . SER A 1 291 ? 15.215 17.139 -20.430 1.00 96.31 291 SER A C 1
ATOM 2313 O O . SER A 1 291 ? 15.092 15.926 -20.222 1.00 96.31 291 SER A O 1
ATOM 2315 N N . LEU A 1 292 ? 15.714 17.612 -21.576 1.00 96.19 292 LEU A N 1
ATOM 2316 C CA . LEU A 1 292 ? 16.106 16.742 -22.692 1.00 96.19 292 LEU A CA 1
ATOM 2317 C C . LEU A 1 292 ? 17.192 15.739 -22.288 1.00 96.19 292 LEU A C 1
ATOM 2319 O O . LEU A 1 292 ? 17.152 14.583 -22.703 1.00 96.19 292 LEU A O 1
ATOM 2323 N N . THR A 1 293 ? 18.121 16.143 -21.419 1.00 95.38 293 THR A N 1
ATOM 2324 C CA . THR A 1 293 ? 19.146 15.253 -20.856 1.00 95.38 293 THR A CA 1
ATOM 2325 C C . THR A 1 293 ? 18.516 14.096 -20.080 1.00 95.38 293 THR A C 1
ATOM 2327 O O . THR A 1 293 ? 18.930 12.948 -20.228 1.00 95.38 293 THR A O 1
ATOM 2330 N N . THR A 1 294 ? 17.470 14.370 -19.293 1.00 94.25 294 THR A N 1
ATOM 2331 C CA . THR A 1 294 ? 16.728 13.329 -18.568 1.00 94.25 294 THR A CA 1
ATOM 2332 C C . THR A 1 294 ? 15.953 12.415 -19.516 1.00 94.25 294 THR A C 1
ATOM 2334 O O . THR A 1 294 ? 15.957 11.203 -19.314 1.00 94.25 294 THR A O 1
ATOM 2337 N N . LEU A 1 295 ? 15.330 12.949 -20.573 1.00 95.00 295 LEU A N 1
ATOM 2338 C CA . LEU A 1 295 ? 14.651 12.106 -21.564 1.00 95.00 295 LEU A CA 1
ATOM 2339 C C . LEU A 1 295 ? 15.618 11.190 -22.320 1.00 95.00 295 LEU A C 1
ATOM 2341 O O . LEU A 1 295 ? 15.314 10.011 -22.492 1.00 95.00 295 LEU A O 1
ATOM 2345 N N . LYS A 1 296 ? 16.801 11.686 -22.702 1.00 93.50 296 LYS A N 1
ATOM 2346 C CA . LYS A 1 296 ? 17.855 10.865 -23.322 1.00 93.50 296 LYS A CA 1
ATOM 2347 C C . LYS A 1 296 ? 18.314 9.736 -22.393 1.00 93.50 296 LYS A C 1
ATOM 2349 O O . LYS A 1 296 ? 18.485 8.606 -22.844 1.00 93.50 296 LYS A O 1
ATOM 2354 N N . ALA A 1 297 ? 18.441 10.005 -21.091 1.00 92.75 297 ALA A N 1
ATOM 2355 C CA . ALA A 1 297 ? 18.712 8.962 -20.100 1.00 92.75 297 ALA A CA 1
ATOM 2356 C C . ALA A 1 297 ? 17.560 7.945 -19.998 1.00 92.75 297 ALA A C 1
ATOM 2358 O O . ALA A 1 297 ? 17.788 6.742 -19.952 1.00 92.75 297 ALA A O 1
ATOM 2359 N N . TYR A 1 298 ? 16.302 8.390 -20.025 1.00 93.31 298 TYR A N 1
ATOM 2360 C CA . TYR A 1 298 ? 15.159 7.472 -20.024 1.00 93.31 298 TYR A CA 1
ATOM 2361 C C . TYR A 1 298 ? 15.078 6.612 -21.283 1.00 93.31 298 TYR A C 1
ATOM 2363 O O . TYR A 1 298 ? 14.664 5.456 -21.197 1.00 93.31 298 TYR A O 1
ATOM 2371 N N . GLN A 1 299 ? 15.497 7.138 -22.429 1.00 92.69 299 GLN A N 1
ATOM 2372 C CA . GLN A 1 299 ? 15.623 6.370 -23.659 1.00 92.69 299 GLN A CA 1
ATOM 2373 C C . GLN A 1 299 ? 16.696 5.279 -23.529 1.00 92.69 299 GLN A C 1
ATOM 2375 O O . GLN A 1 299 ? 16.415 4.120 -23.828 1.00 92.69 299 GLN A O 1
ATOM 2380 N N . SER A 1 300 ? 17.898 5.607 -23.037 1.00 89.00 300 SER A N 1
ATOM 2381 C CA . SER A 1 300 ? 18.978 4.618 -22.875 1.00 89.00 300 SER A CA 1
ATOM 2382 C C . SER A 1 300 ? 18.668 3.556 -21.814 1.00 89.00 300 SER A C 1
ATOM 2384 O O . SER A 1 300 ? 19.055 2.399 -21.957 1.00 89.00 300 SER A O 1
ATOM 2386 N N . GLU A 1 301 ? 17.906 3.918 -20.782 1.00 87.69 301 GLU A N 1
ATOM 2387 C CA . GLU A 1 301 ? 17.418 3.003 -19.745 1.00 87.69 301 GLU A CA 1
ATOM 2388 C C . GLU A 1 301 ? 16.207 2.156 -20.187 1.00 87.69 301 GLU A C 1
ATOM 2390 O O . GLU A 1 301 ? 15.721 1.331 -19.408 1.00 87.69 301 GLU A O 1
ATOM 2395 N N . GLY A 1 302 ? 15.683 2.364 -21.402 1.00 88.50 302 GLY A N 1
ATOM 2396 C CA . GLY A 1 302 ? 14.502 1.663 -21.919 1.00 88.50 302 GLY A CA 1
ATOM 2397 C C . GLY A 1 302 ? 13.196 2.025 -21.203 1.00 88.50 302 GLY A C 1
ATOM 2398 O O . GLY A 1 302 ? 12.249 1.240 -21.207 1.00 88.50 302 GLY A O 1
ATOM 2399 N N . LYS A 1 303 ? 13.149 3.190 -20.547 1.00 88.19 303 LYS A N 1
ATOM 2400 C CA . LYS A 1 303 ? 11.941 3.746 -19.916 1.00 88.19 303 LYS A CA 1
ATOM 2401 C C . LYS A 1 303 ? 11.077 4.517 -20.909 1.00 88.19 303 LYS A C 1
ATOM 2403 O O . LYS A 1 303 ? 9.868 4.573 -20.721 1.00 88.19 303 LYS A O 1
ATOM 2408 N N . LEU A 1 304 ? 11.696 5.128 -21.918 1.00 92.50 304 LEU A N 1
ATOM 2409 C CA . LEU A 1 304 ? 11.028 5.670 -23.098 1.00 92.50 304 LEU A CA 1
ATOM 2410 C C . LEU A 1 304 ? 11.181 4.658 -24.241 1.00 92.50 304 LEU A C 1
ATOM 2412 O O . LEU A 1 304 ? 12.243 4.045 -24.373 1.00 92.50 304 LEU A O 1
ATOM 2416 N N . ALA A 1 305 ? 10.132 4.473 -25.043 1.00 91.25 305 ALA A N 1
ATOM 2417 C CA . ALA A 1 305 ? 10.183 3.599 -26.211 1.00 91.25 305 ALA A CA 1
ATOM 2418 C C . ALA A 1 305 ? 11.308 4.024 -27.180 1.00 91.25 305 ALA A C 1
ATOM 2420 O O . ALA A 1 305 ? 11.688 5.200 -27.210 1.00 91.25 305 ALA A O 1
ATOM 2421 N N . PRO A 1 306 ? 11.868 3.101 -27.981 1.00 93.56 306 PRO A N 1
ATOM 2422 C CA . PRO A 1 306 ? 12.754 3.487 -29.074 1.00 93.56 306 PRO A CA 1
ATOM 2423 C C . PRO A 1 306 ? 12.007 4.381 -30.085 1.00 93.56 306 PRO A C 1
ATOM 2425 O O . PRO A 1 306 ? 10.793 4.246 -30.216 1.00 93.56 306 PRO A O 1
ATOM 2428 N N . PRO A 1 307 ? 12.710 5.287 -30.789 1.00 95.88 307 PRO A N 1
ATOM 2429 C CA . PRO A 1 307 ? 12.094 6.154 -31.789 1.00 95.88 307 PRO A CA 1
ATOM 2430 C C . PRO A 1 307 ? 11.553 5.324 -32.951 1.00 95.88 307 PRO A C 1
ATOM 2432 O O . PRO A 1 307 ? 12.241 4.424 -33.444 1.00 95.88 307 PRO A O 1
ATOM 2435 N N . ASP A 1 308 ? 10.341 5.656 -33.385 1.00 95.31 308 ASP A N 1
ATOM 2436 C CA . ASP A 1 308 ? 9.651 5.013 -34.504 1.00 95.31 308 ASP A CA 1
ATOM 2437 C C . ASP A 1 308 ? 10.224 5.444 -35.858 1.00 95.31 308 ASP A C 1
ATOM 2439 O O . ASP A 1 308 ? 10.163 4.689 -36.826 1.00 95.31 308 ASP A O 1
ATOM 2443 N N . ARG A 1 309 ? 10.774 6.661 -35.924 1.00 95.94 309 ARG A N 1
ATOM 2444 C CA . ARG A 1 309 ? 11.340 7.273 -37.131 1.00 95.94 309 ARG A CA 1
ATOM 2445 C C . ARG A 1 309 ? 12.699 7.897 -36.820 1.00 95.94 309 ARG A C 1
ATOM 2447 O O . ARG A 1 309 ? 12.927 8.396 -35.711 1.00 95.94 309 ARG A O 1
ATOM 2454 N N . ARG A 1 310 ? 13.625 7.824 -37.778 1.00 95.94 310 ARG A N 1
ATOM 2455 C CA . ARG A 1 310 ? 15.004 8.320 -37.639 1.00 95.94 310 ARG A CA 1
ATOM 2456 C C . ARG A 1 310 ? 15.427 9.108 -38.877 1.00 95.94 310 ARG A C 1
ATOM 2458 O O . ARG A 1 310 ? 14.983 8.776 -39.974 1.00 95.94 310 ARG A O 1
ATOM 2465 N N . PRO A 1 311 ? 16.346 10.074 -38.737 1.00 95.94 311 PRO A N 1
ATOM 2466 C CA . PRO A 1 311 ? 16.900 10.762 -39.893 1.00 95.94 311 PRO A CA 1
ATOM 2467 C C . PRO A 1 311 ? 17.538 9.775 -40.871 1.00 95.94 311 PRO A C 1
ATOM 2469 O O . PRO A 1 311 ? 18.307 8.900 -40.467 1.00 95.94 311 PRO A O 1
ATOM 2472 N N . GLY A 1 312 ? 17.186 9.898 -42.152 1.00 93.50 312 GLY A N 1
ATOM 2473 C CA . GLY A 1 312 ? 17.686 9.017 -43.209 1.00 93.50 312 GLY A CA 1
ATOM 2474 C C . GLY A 1 312 ? 17.108 7.597 -43.203 1.00 93.50 312 GLY A C 1
ATOM 2475 O O . GLY A 1 312 ? 17.683 6.718 -43.836 1.00 93.50 312 GLY A O 1
ATOM 2476 N N . ASP A 1 313 ? 15.980 7.347 -42.528 1.00 92.06 313 ASP A N 1
ATOM 2477 C CA . ASP A 1 313 ? 15.318 6.031 -42.532 1.00 92.06 313 ASP A CA 1
ATOM 2478 C C . ASP A 1 313 ? 14.634 5.657 -43.860 1.00 92.06 313 ASP A C 1
ATOM 2480 O O . ASP A 1 313 ? 14.070 4.567 -43.975 1.00 92.06 313 ASP A O 1
ATOM 2484 N N . GLY A 1 314 ? 14.697 6.541 -44.861 1.00 91.62 314 GLY A N 1
ATOM 2485 C CA . GLY A 1 314 ? 14.132 6.331 -46.194 1.00 91.62 314 GLY A CA 1
ATOM 2486 C C . GLY A 1 314 ? 12.603 6.332 -46.231 1.00 91.62 314 GLY A C 1
ATOM 2487 O O . GLY A 1 314 ? 12.029 5.958 -47.250 1.00 91.62 314 GLY A O 1
ATOM 2488 N N . GLN A 1 315 ? 11.937 6.720 -45.141 1.00 90.50 315 GLN A N 1
ATOM 2489 C CA . GLN A 1 315 ? 10.482 6.809 -45.070 1.00 90.50 315 GLN A CA 1
ATOM 2490 C C . GLN A 1 315 ? 10.014 8.266 -45.230 1.00 90.50 315 GLN A C 1
ATOM 2492 O O . GLN A 1 315 ? 10.723 9.212 -44.883 1.00 90.50 315 GLN A O 1
ATOM 2497 N N . GLU A 1 316 ? 8.786 8.454 -45.714 1.00 85.62 316 GLU A N 1
ATOM 2498 C CA . GLU A 1 316 ? 8.158 9.773 -45.851 1.00 85.62 316 GLU A CA 1
ATOM 2499 C C . GLU A 1 316 ? 7.171 10.061 -44.698 1.00 85.62 316 GLU A C 1
ATOM 2501 O O . GLU A 1 316 ? 6.587 9.126 -44.140 1.00 85.62 316 GLU A O 1
ATOM 2506 N N . PRO A 1 317 ? 6.995 11.331 -44.282 1.00 86.56 317 PRO A N 1
ATOM 2507 C CA . PRO A 1 317 ? 7.852 12.471 -44.618 1.00 86.56 317 PRO A CA 1
ATOM 2508 C C . PRO A 1 317 ? 9.263 12.287 -44.025 1.00 86.56 317 PRO A C 1
ATOM 2510 O O . PRO A 1 317 ? 9.396 11.596 -43.008 1.00 86.56 317 PRO A O 1
ATOM 2513 N N . PRO A 1 318 ? 10.319 12.851 -44.641 1.00 90.69 318 PRO A N 1
ATOM 2514 C CA . PRO A 1 318 ? 11.654 12.820 -44.057 1.00 90.69 318 PRO A CA 1
ATOM 2515 C C . PRO A 1 318 ? 11.634 13.533 -42.704 1.00 90.69 318 PRO A C 1
ATOM 2517 O O . PRO A 1 318 ? 10.972 14.556 -42.535 1.00 90.69 318 PRO A O 1
ATOM 2520 N N . VAL A 1 319 ? 12.347 12.973 -41.732 1.00 93.19 319 VAL A N 1
ATOM 2521 C CA . VAL A 1 319 ? 12.459 13.546 -40.389 1.00 93.19 319 VAL A CA 1
ATOM 2522 C C . VAL A 1 319 ? 13.895 13.997 -40.149 1.00 93.19 319 VAL A C 1
ATOM 2524 O O . VAL A 1 319 ? 14.835 13.280 -40.485 1.00 93.19 319 VAL A O 1
ATOM 2527 N N . GLU A 1 320 ? 14.067 15.187 -39.582 1.00 93.00 320 GLU A N 1
ATOM 2528 C CA . GLU A 1 320 ? 15.390 15.736 -39.244 1.00 93.00 320 GLU A CA 1
ATOM 2529 C C . GLU A 1 320 ? 15.882 15.255 -37.872 1.00 93.00 320 GLU A C 1
ATOM 2531 O O . GLU A 1 320 ? 17.084 15.158 -37.635 1.00 93.00 320 GLU A O 1
ATOM 2536 N N . ASP A 1 321 ? 14.946 14.850 -37.009 1.00 94.19 321 ASP A N 1
ATOM 2537 C CA . ASP A 1 321 ? 15.192 14.387 -35.648 1.00 94.19 321 ASP A CA 1
ATOM 2538 C C . ASP A 1 321 ? 14.679 12.963 -35.403 1.00 94.19 321 ASP A C 1
ATOM 2540 O O . ASP A 1 321 ? 13.939 12.372 -36.195 1.00 94.19 321 ASP A O 1
ATOM 2544 N N . LEU A 1 322 ? 15.054 12.404 -34.248 1.00 95.50 322 LEU A N 1
ATOM 2545 C CA . LEU A 1 322 ? 14.395 11.216 -33.714 1.00 95.50 322 LEU A CA 1
ATOM 2546 C C . LEU A 1 322 ? 12.936 11.545 -33.390 1.00 95.50 322 LEU A C 1
ATOM 2548 O O . LEU A 1 322 ? 12.647 12.531 -32.710 1.00 95.50 322 LEU A O 1
ATOM 2552 N N . MET A 1 323 ? 12.037 10.687 -33.856 1.00 96.75 323 MET A N 1
ATOM 2553 C CA . MET A 1 323 ? 10.606 10.944 -33.852 1.00 96.75 323 MET A CA 1
ATOM 2554 C C . MET A 1 323 ? 9.844 9.721 -33.340 1.00 96.75 323 MET A C 1
ATOM 2556 O O . MET A 1 323 ? 10.200 8.576 -33.637 1.00 96.75 323 MET A O 1
ATOM 2560 N N . TRP A 1 324 ? 8.784 9.967 -32.577 1.00 96.50 324 TRP A N 1
ATOM 2561 C CA . TRP A 1 324 ? 7.938 8.938 -31.986 1.00 96.50 324 TRP A CA 1
ATOM 2562 C C . TRP A 1 324 ? 6.484 9.115 -32.396 1.00 96.50 324 TRP A C 1
ATOM 2564 O O . TRP A 1 324 ? 5.983 10.232 -32.502 1.00 96.50 324 TRP A O 1
ATOM 2574 N N . LYS A 1 325 ? 5.780 8.003 -32.562 1.00 95.38 325 LYS A N 1
ATOM 2575 C CA . LYS A 1 325 ? 4.329 7.995 -32.690 1.00 95.38 325 LYS A CA 1
ATOM 2576 C C . LYS A 1 325 ? 3.681 8.199 -31.315 1.00 95.38 325 LYS A C 1
ATOM 2578 O O . LYS A 1 325 ? 4.231 7.713 -30.319 1.00 95.38 325 LYS A O 1
ATOM 2583 N N . PRO A 1 326 ? 2.517 8.865 -31.228 1.00 93.50 326 PRO A N 1
ATOM 2584 C CA . PRO A 1 326 ? 1.791 9.031 -29.970 1.00 93.50 326 PRO A CA 1
ATOM 2585 C C . PRO A 1 326 ? 1.616 7.726 -29.181 1.00 93.50 326 PRO A C 1
ATOM 2587 O O . PRO A 1 326 ? 1.864 7.697 -27.975 1.00 93.50 326 PRO A O 1
ATOM 2590 N N . GLU A 1 327 ? 1.292 6.619 -29.855 1.00 90.81 327 GLU A N 1
ATOM 2591 C CA . GLU A 1 327 ? 1.059 5.310 -29.232 1.00 90.81 327 GLU A CA 1
ATOM 2592 C C . GLU A 1 327 ? 2.311 4.760 -28.543 1.00 90.81 327 GLU A C 1
ATOM 2594 O O . GLU A 1 327 ? 2.222 4.169 -27.466 1.00 90.81 327 GLU A O 1
ATOM 2599 N N . SER A 1 328 ? 3.487 5.005 -29.123 1.00 92.31 328 SER A N 1
ATOM 2600 C CA . SER A 1 328 ? 4.774 4.567 -28.579 1.00 92.31 328 SER A CA 1
ATOM 2601 C C . SER A 1 328 ? 5.173 5.353 -27.324 1.00 92.31 328 SER A C 1
ATOM 2603 O O . SER A 1 328 ? 5.867 4.828 -26.450 1.00 92.31 328 SER A O 1
ATOM 2605 N N . VAL A 1 329 ? 4.729 6.608 -27.199 1.00 93.94 329 VAL A N 1
ATOM 2606 C CA . VAL A 1 329 ? 5.071 7.497 -26.071 1.00 93.94 329 VAL A CA 1
ATOM 2607 C C . VAL A 1 329 ? 4.021 7.450 -24.958 1.00 93.94 329 VAL A C 1
ATOM 2609 O O . VAL A 1 329 ? 4.342 7.689 -23.792 1.00 93.94 329 VAL A O 1
ATOM 2612 N N . LEU A 1 330 ? 2.773 7.104 -25.271 1.00 90.62 330 LEU A N 1
ATOM 2613 C CA . LEU A 1 330 ? 1.663 7.071 -24.316 1.00 90.62 330 LEU A CA 1
ATOM 2614 C C . LEU A 1 330 ? 1.964 6.313 -23.007 1.00 90.62 330 LEU A C 1
ATOM 2616 O O . LEU A 1 330 ? 1.698 6.884 -21.944 1.00 90.62 330 LEU A O 1
ATOM 2620 N N . PRO A 1 331 ? 2.579 5.110 -23.016 1.00 88.31 331 PRO A N 1
ATOM 2621 C CA . PRO A 1 331 ? 2.933 4.403 -21.782 1.00 88.31 331 PRO A CA 1
ATOM 2622 C C . PRO A 1 331 ? 3.887 5.192 -20.875 1.00 88.31 331 PRO A C 1
ATOM 2624 O O . PRO A 1 331 ? 3.817 5.097 -19.648 1.00 88.31 331 PRO A O 1
ATOM 2627 N N . PHE A 1 332 ? 4.777 5.991 -21.469 1.00 91.75 332 PHE A N 1
ATOM 2628 C CA . PHE A 1 332 ? 5.693 6.856 -20.735 1.00 91.75 332 PHE A CA 1
ATOM 2629 C C . PHE A 1 332 ? 4.966 8.054 -20.117 1.00 91.75 332 PHE A C 1
ATOM 2631 O O . PHE A 1 332 ? 5.206 8.355 -18.949 1.00 91.75 332 PHE A O 1
ATOM 2638 N N . LEU A 1 333 ? 4.078 8.714 -20.870 1.00 92.25 333 LEU A N 1
ATOM 2639 C CA . LEU A 1 333 ? 3.331 9.894 -20.407 1.00 92.25 333 LEU A CA 1
ATOM 2640 C C . LEU A 1 333 ? 2.279 9.536 -19.350 1.00 92.25 333 LEU A C 1
ATOM 2642 O O . LEU A 1 333 ? 2.054 10.285 -18.407 1.00 92.25 333 LEU A O 1
ATOM 2646 N N . CYS A 1 334 ? 1.670 8.355 -19.458 1.00 87.25 334 CYS A N 1
ATOM 2647 C CA . CYS A 1 334 ? 0.631 7.897 -18.534 1.00 87.25 334 CYS A CA 1
ATOM 2648 C C . CYS A 1 334 ? 1.195 7.255 -17.254 1.00 87.25 334 CYS A C 1
ATOM 2650 O O . CYS A 1 334 ? 0.451 6.663 -16.468 1.00 87.25 334 CYS A O 1
ATOM 2652 N N . ARG A 1 335 ? 2.507 7.349 -17.009 1.00 84.38 335 ARG A N 1
ATOM 2653 C CA . ARG A 1 335 ? 3.127 6.736 -15.831 1.00 84.38 335 ARG A CA 1
ATOM 2654 C C . ARG A 1 335 ? 2.612 7.352 -14.520 1.00 84.38 335 ARG A C 1
ATOM 2656 O O . ARG A 1 335 ? 2.347 8.552 -14.452 1.00 84.38 335 ARG A O 1
ATOM 2663 N N . PRO A 1 336 ? 2.540 6.576 -13.426 1.00 73.12 336 PRO A N 1
ATOM 2664 C CA . PRO A 1 336 ? 2.277 7.138 -12.108 1.00 73.12 336 PRO A CA 1
ATOM 2665 C C . PRO A 1 336 ? 3.405 8.101 -11.712 1.00 73.12 336 PRO A C 1
ATOM 2667 O O . PRO A 1 336 ? 4.579 7.719 -11.726 1.00 73.12 336 PRO A O 1
ATOM 2670 N N . ASP A 1 337 ? 3.068 9.338 -11.337 1.00 67.38 337 ASP A N 1
ATOM 2671 C CA . ASP A 1 337 ? 4.072 10.298 -10.875 1.00 67.38 337 ASP A CA 1
ATOM 2672 C C . ASP A 1 337 ? 4.625 9.865 -9.511 1.00 67.38 337 ASP A C 1
ATOM 2674 O O . ASP A 1 337 ? 3.977 9.983 -8.468 1.00 67.38 337 ASP A O 1
ATOM 2678 N N . LEU A 1 338 ? 5.853 9.344 -9.514 1.00 54.88 338 LEU A N 1
ATOM 2679 C CA . LEU A 1 338 ? 6.533 8.896 -8.301 1.00 54.88 338 LEU A CA 1
ATOM 2680 C C . LEU A 1 338 ? 6.888 10.065 -7.363 1.00 54.88 338 LEU A C 1
ATOM 2682 O O . LEU A 1 338 ? 7.120 9.819 -6.180 1.00 54.88 338 LEU A O 1
ATOM 2686 N N . ARG A 1 339 ? 6.925 11.319 -7.850 1.00 49.19 339 ARG A N 1
ATOM 2687 C CA . ARG A 1 339 ? 7.312 12.492 -7.042 1.00 49.19 339 ARG A CA 1
ATOM 2688 C C . ARG A 1 339 ? 6.173 13.068 -6.203 1.00 49.19 339 ARG A C 1
ATOM 2690 O O . ARG A 1 339 ? 6.453 13.567 -5.115 1.00 49.19 339 ARG A O 1
ATOM 2697 N N . ARG A 1 340 ? 4.902 12.912 -6.599 1.00 46.28 340 ARG A N 1
ATOM 2698 C CA . ARG A 1 340 ? 3.764 13.291 -5.731 1.00 46.28 340 ARG A CA 1
ATOM 2699 C C . ARG A 1 340 ? 3.730 12.522 -4.409 1.00 46.28 340 ARG A C 1
ATOM 2701 O O . ARG A 1 340 ? 3.208 13.035 -3.430 1.00 46.28 340 ARG A O 1
ATOM 2708 N N . ARG A 1 341 ? 4.351 11.338 -4.337 1.00 40.38 341 ARG A N 1
ATOM 2709 C CA . ARG A 1 341 ? 4.518 10.609 -3.067 1.00 40.38 341 ARG A CA 1
ATOM 2710 C C . ARG A 1 341 ? 5.545 11.226 -2.113 1.00 40.38 341 ARG A C 1
ATOM 2712 O O . ARG A 1 341 ? 5.518 10.879 -0.941 1.00 40.38 341 ARG A O 1
ATOM 2719 N N . ALA A 1 342 ? 6.439 12.097 -2.586 1.00 39.62 342 ALA A N 1
ATOM 2720 C CA . ALA A 1 342 ? 7.485 12.703 -1.757 1.00 39.62 342 ALA A CA 1
ATOM 2721 C C . ALA A 1 342 ? 7.130 14.118 -1.262 1.00 39.62 342 ALA A C 1
ATOM 2723 O O . ALA A 1 342 ? 7.601 14.514 -0.203 1.00 39.62 342 ALA A O 1
ATOM 2724 N N . VAL A 1 343 ? 6.290 14.869 -1.986 1.00 41.00 343 VAL A N 1
ATOM 2725 C CA . VAL A 1 343 ? 5.990 16.282 -1.663 1.00 41.00 343 VAL A CA 1
ATOM 2726 C C . VAL A 1 343 ? 4.836 16.449 -0.663 1.00 41.00 343 VAL A C 1
ATOM 2728 O O . VAL A 1 343 ? 4.785 17.453 0.032 1.00 41.00 343 VAL A O 1
ATOM 2731 N N . ALA A 1 344 ? 3.988 15.437 -0.450 1.00 41.66 344 ALA A N 1
ATOM 2732 C CA . ALA A 1 344 ? 3.000 15.466 0.642 1.00 41.66 344 ALA A CA 1
ATOM 2733 C C . ALA A 1 344 ? 3.623 15.342 2.059 1.00 41.66 344 ALA A C 1
ATOM 2735 O O . ALA A 1 344 ? 2.900 15.272 3.046 1.00 41.66 344 ALA A O 1
ATOM 2736 N N . GLY A 1 345 ? 4.958 15.287 2.174 1.00 42.97 345 GLY A N 1
ATOM 2737 C CA . GLY A 1 345 ? 5.686 15.130 3.437 1.00 42.97 345 GLY A CA 1
ATOM 2738 C C . GLY A 1 345 ? 6.667 16.255 3.777 1.00 42.97 345 GLY A C 1
ATOM 2739 O O . GLY A 1 345 ? 7.543 16.021 4.606 1.00 42.97 345 GLY A O 1
ATOM 2740 N N . GLY A 1 346 ? 6.581 17.436 3.152 1.00 36.62 346 GLY A N 1
ATOM 2741 C CA . GLY A 1 346 ? 7.615 18.461 3.307 1.00 36.62 346 GLY A CA 1
ATOM 2742 C C . GLY A 1 346 ? 7.123 19.906 3.367 1.00 36.62 346 GLY A C 1
ATOM 2743 O O . GLY A 1 346 ? 6.985 20.534 2.328 1.00 36.62 346 GLY A O 1
ATOM 2744 N N . ILE A 1 347 ? 7.048 20.413 4.603 1.00 41.09 347 ILE A N 1
ATOM 2745 C CA . ILE A 1 347 ? 7.406 21.779 5.028 1.00 41.09 347 ILE A CA 1
ATOM 2746 C C . ILE A 1 347 ? 6.422 22.895 4.632 1.00 41.09 347 ILE A C 1
ATOM 2748 O O . ILE A 1 347 ? 6.552 23.502 3.575 1.00 41.09 347 ILE A O 1
ATOM 2752 N N . ASP A 1 348 ? 5.542 23.256 5.573 1.00 39.62 348 ASP A N 1
ATOM 2753 C CA . ASP A 1 348 ? 5.191 24.662 5.788 1.00 39.62 348 ASP A CA 1
ATOM 2754 C C . ASP A 1 348 ? 5.929 25.137 7.047 1.00 39.62 348 ASP A C 1
ATOM 2756 O O . ASP A 1 348 ? 5.670 24.691 8.166 1.00 39.62 348 ASP A O 1
ATOM 2760 N N . GLY A 1 349 ? 6.965 25.935 6.817 1.00 48.94 349 GLY A N 1
ATOM 2761 C CA . GLY A 1 349 ? 7.813 26.565 7.822 1.00 48.94 349 GLY A CA 1
ATOM 2762 C C . GLY A 1 349 ? 7.799 28.067 7.588 1.00 48.94 349 GLY A C 1
ATOM 2763 O O . GLY A 1 349 ? 8.844 28.659 7.325 1.00 48.94 349 GLY A O 1
ATOM 2764 N N . GLY A 1 350 ? 6.604 28.659 7.606 1.00 42.94 350 GLY A N 1
ATOM 2765 C CA . GLY A 1 350 ? 6.378 30.098 7.575 1.00 42.94 350 GLY A CA 1
ATOM 2766 C C . GLY A 1 350 ? 6.576 30.711 8.957 1.00 42.94 350 GLY A C 1
ATOM 2767 O O . GLY A 1 350 ? 5.720 30.625 9.827 1.00 42.94 350 GLY A O 1
ATOM 2768 N N . ARG A 1 351 ? 7.755 31.299 9.137 1.00 41.97 351 ARG A N 1
ATOM 2769 C CA . ARG A 1 351 ? 8.217 32.089 10.280 1.00 41.97 351 ARG A CA 1
ATOM 2770 C C . ARG A 1 351 ? 7.337 33.339 10.420 1.00 41.97 351 ARG A C 1
ATOM 2772 O O . ARG A 1 351 ? 7.375 34.202 9.548 1.00 41.97 351 ARG A O 1
ATOM 2779 N N . GLU A 1 352 ? 6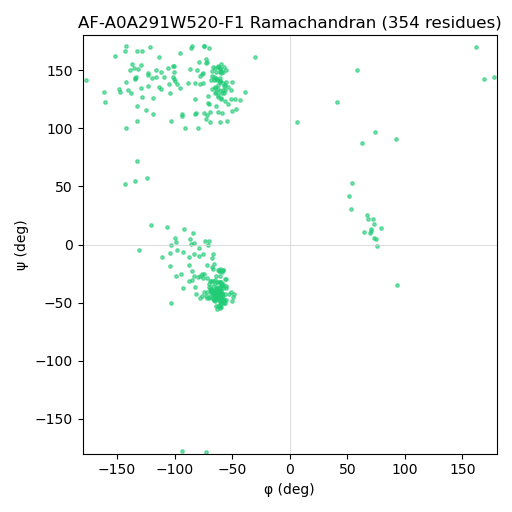.572 33.435 11.501 1.00 42.94 352 GLU A N 1
ATOM 2780 C CA . GLU A 1 352 ? 5.875 34.662 11.889 1.00 42.94 352 GLU A CA 1
ATOM 2781 C C . GLU A 1 352 ? 6.874 35.563 12.630 1.00 42.94 352 GLU A C 1
ATOM 2783 O O . GLU A 1 352 ? 7.404 35.208 13.686 1.00 42.94 352 GLU A O 1
ATOM 2788 N N . SER A 1 353 ? 7.218 36.688 12.007 1.00 50.22 353 SER A N 1
ATOM 2789 C CA . SER A 1 353 ? 8.003 37.759 12.615 1.00 50.22 353 SER A CA 1
ATOM 2790 C C . SER A 1 353 ? 7.101 38.519 13.583 1.00 50.22 353 SER A C 1
ATOM 2792 O O . SER A 1 353 ? 6.154 39.170 13.151 1.00 50.22 353 SER A O 1
ATOM 2794 N N . ALA A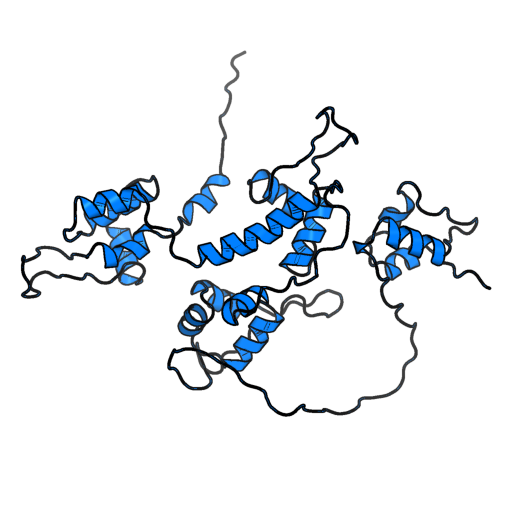 1 354 ? 7.393 38.430 14.879 1.00 52.16 354 ALA A N 1
ATOM 2795 C CA . ALA A 1 354 ? 6.802 39.295 15.887 1.00 52.16 354 ALA A CA 1
ATOM 2796 C C . ALA A 1 354 ? 7.553 40.635 15.910 1.00 52.16 354 ALA A C 1
ATOM 2798 O O . ALA A 1 354 ? 8.727 40.679 16.278 1.00 52.16 354 ALA A O 1
ATOM 2799 N N . ASP A 1 355 ? 6.857 41.699 15.516 1.00 61.25 355 ASP A N 1
ATOM 2800 C CA . ASP A 1 355 ? 7.047 43.043 16.058 1.00 61.25 355 ASP A CA 1
ATOM 2801 C C . ASP A 1 355 ? 6.036 43.199 17.202 1.00 61.25 355 ASP A C 1
ATOM 2803 O O . ASP A 1 355 ? 4.829 43.211 16.943 1.00 61.25 355 ASP A O 1
ATOM 2807 N N . GLN A 1 356 ? 6.529 43.260 18.444 1.00 52.03 356 GLN A N 1
ATOM 2808 C CA . GLN A 1 356 ? 6.031 44.085 19.560 1.00 52.03 356 GLN A CA 1
ATOM 2809 C C . GLN A 1 356 ? 6.895 43.901 20.808 1.00 52.03 356 GLN A C 1
ATOM 2811 O O . GLN A 1 356 ? 7.134 42.736 21.204 1.00 52.03 356 GLN A O 1
#

Radius of gyration: 28.61 Å; Cα contacts (8 Å, |Δi|>4): 388; chains: 1; bounding box: 49×85×93 Å

Foldseek 3Di:
DDQDKDAFVRCCQFLVPPGSCVQPVDPPRDDAPPVRIDRPVSNCVCCVVPPVVSPPTDPDPPPDDDDDDDDDDDDDDDDDDDDDDDDDDDDFKDALVRVCVLLLHDSVVVVVLQVFDFDADPVRDTPTHRQDDAPDVRMRGPVSNLVCCVVQVVVSNCSNVVHQSFFQADQDDDDQQDWADLQRLQQRLCCRPHVHGHHSVVSVVCQVLVVADFAPDAAPPPDPPHDDHRIHGNNSSVVRSVVVSVVVSCVSPQQPQDPVLVVVCVVPQDWDALQRLQPLLCVLVVHHGDDSVVVVVCVVVCVQAFAPDAAPPPDPPHDPGRTHGSVRGRSNSSDDDPCVVVVSPDDDPDDDDDDD

Sequence (356 aa):
MTRRRIDRAGIKARYGVKDASAFTRLVNFPASDEDGLWDVTQVDAWVQAMRPQFWPPRPEAAAASATAAPVAKAKPKKAATAKSSGAKTAPGTETAKEMAGRFRVSIKTPHTWARTKEQRGPDGRIQVAAFPQPASPGRWKVRQVDNWVRLYRPRVWAAYSGDEPRYVIPLPEGHPKDLLDIGEYGVIRGNALSGQPALRATMQYYLRNDLIAAPDRIAGDGEQPEVFEPMWYRETIYSEIRKRRTREAVEVGEKPVSRFLRQYFEEHSGLLNLERIAQLDGLEHNRAPTSLTTLKAYQSEGKLAPPDRRPGDGQEPPVEDLMWKPESVLPFLCRPDLRRRAVAGGIDGGRESADQ

Mean predicted aligned error: 19.83 Å